Protein AF-A0A8J6F197-F1 (afdb_monomer)

Foldseek 3Di:
DVVVVVVVVVVVVVVVVVVVVVVVPPDDDDDDDDPPDPDDVDQPPVLVVLVCCCVPPLVVCLVVQVVVDDLSNVLSVLLNQLSVLLSVLVSVPVVDDDDPPVVVCVSCVSNVVSLVVLLVSLVVPVVDPCNLSSQLCNQQSCLSVLVVDPDPSPVVNVVSNVSSCVSVVVVCVVPVVD

pLDDT: mean 89.37, std 16.87, range [33.94, 98.81]

Structure (mmCIF, N/CA/C/O backbone):
data_AF-A0A8J6F197-F1
#
_entry.id   AF-A0A8J6F197-F1
#
loop_
_atom_site.group_PDB
_atom_site.id
_atom_site.type_symbol
_atom_site.label_atom_id
_atom_site.label_alt_id
_atom_site.label_comp_id
_atom_site.label_asym_id
_atom_site.label_entity_id
_atom_site.label_seq_id
_atom_site.pdbx_PDB_ins_code
_atom_site.Cartn_x
_atom_site.Cartn_y
_atom_site.Cartn_z
_atom_site.occupancy
_atom_site.B_iso_or_equiv
_atom_site.auth_seq_id
_atom_site.auth_comp_id
_atom_site.auth_asym_id
_atom_site.auth_atom_id
_atom_site.pdbx_PDB_model_num
ATOM 1 N N . MET A 1 1 ? -9.706 18.985 -45.890 1.00 58.47 1 MET A N 1
ATOM 2 C CA . MET A 1 1 ? -10.768 18.071 -45.402 1.00 58.47 1 MET A CA 1
ATOM 3 C C . MET A 1 1 ? -10.612 16.643 -45.932 1.00 58.47 1 MET A C 1
ATOM 5 O O . MET A 1 1 ? -10.642 15.738 -45.116 1.00 58.47 1 MET A O 1
ATOM 9 N N . ALA A 1 2 ? -10.367 16.414 -47.231 1.00 64.38 2 ALA A N 1
ATOM 10 C CA . ALA A 1 2 ? -10.183 15.059 -47.788 1.00 64.38 2 ALA A CA 1
ATOM 11 C C . ALA A 1 2 ? -8.978 14.274 -47.216 1.00 64.38 2 ALA A C 1
ATOM 13 O O . ALA A 1 2 ? -9.036 13.059 -47.071 1.00 64.38 2 ALA A O 1
ATOM 14 N N . GLU A 1 3 ? -7.900 14.967 -46.845 1.00 71.12 3 GLU A N 1
ATOM 15 C CA . GLU A 1 3 ? -6.676 14.339 -46.327 1.00 71.12 3 GLU A CA 1
ATOM 16 C C . GLU A 1 3 ? -6.850 13.764 -44.908 1.00 71.12 3 GLU A C 1
ATOM 18 O O . GLU A 1 3 ? -6.353 12.684 -44.601 1.00 71.12 3 GLU A O 1
ATOM 23 N N . VAL A 1 4 ? -7.640 14.442 -44.066 1.00 75.81 4 VAL A N 1
ATOM 24 C CA . VAL A 1 4 ? -7.973 13.989 -42.704 1.00 75.81 4 VAL A CA 1
ATOM 25 C C . VAL A 1 4 ? -8.888 12.765 -42.750 1.00 75.81 4 VAL A C 1
ATOM 27 O O . VAL A 1 4 ? -8.674 11.816 -42.000 1.00 75.81 4 VAL A O 1
ATOM 30 N N . GLN A 1 5 ? -9.842 12.738 -43.685 1.00 80.00 5 GLN A N 1
ATOM 31 C CA . GLN A 1 5 ? -10.701 11.572 -43.897 1.00 80.00 5 GLN A CA 1
ATOM 32 C C . GLN A 1 5 ? -9.886 10.348 -44.341 1.00 80.00 5 GLN A C 1
ATOM 34 O O . GLN A 1 5 ? -10.057 9.260 -43.803 1.00 80.00 5 GLN A O 1
ATOM 39 N N . GLY A 1 6 ? -8.918 10.539 -45.246 1.00 88.62 6 GLY A N 1
ATOM 40 C CA . GLY A 1 6 ? -8.036 9.456 -45.689 1.00 88.62 6 GLY A CA 1
ATOM 41 C C . GLY A 1 6 ? -7.146 8.885 -44.577 1.00 88.62 6 GLY A C 1
ATOM 42 O O . GLY A 1 6 ? -6.821 7.696 -44.597 1.00 88.62 6 GLY A O 1
ATOM 43 N N . LEU A 1 7 ? -6.756 9.701 -43.593 1.00 84.75 7 LEU A N 1
ATOM 44 C CA . LEU A 1 7 ? -6.035 9.231 -42.405 1.00 84.75 7 LEU A CA 1
ATOM 45 C C . LEU A 1 7 ? -6.946 8.436 -41.463 1.00 84.75 7 LEU A C 1
ATOM 47 O O . LEU A 1 7 ? -6.525 7.395 -40.957 1.00 84.75 7 LEU A O 1
ATOM 51 N N . MET A 1 8 ? -8.188 8.886 -41.276 1.00 85.44 8 MET A N 1
ATOM 52 C CA . MET A 1 8 ? -9.175 8.216 -40.428 1.00 85.44 8 MET A CA 1
ATOM 53 C C . MET A 1 8 ? -9.525 6.821 -40.964 1.00 85.44 8 MET A C 1
ATOM 55 O O . MET A 1 8 ? -9.425 5.844 -40.226 1.00 85.44 8 MET A O 1
ATOM 59 N N . ASP A 1 9 ? -9.776 6.699 -42.270 1.00 90.44 9 ASP A N 1
ATOM 60 C CA . ASP A 1 9 ? -10.086 5.416 -42.916 1.00 90.44 9 ASP A CA 1
ATOM 61 C C . ASP A 1 9 ? -8.912 4.419 -42.834 1.00 90.44 9 ASP A C 1
ATOM 63 O O . ASP A 1 9 ? -9.092 3.200 -42.762 1.00 90.44 9 ASP A O 1
ATOM 67 N N . ARG A 1 10 ? -7.668 4.920 -42.872 1.00 92.81 10 ARG A N 1
ATOM 68 C CA . ARG A 1 10 ? -6.464 4.088 -42.713 1.00 92.81 10 ARG A CA 1
ATOM 69 C C . ARG A 1 10 ? -6.305 3.600 -41.281 1.00 92.81 10 ARG A C 1
ATOM 71 O O . ARG A 1 10 ? -5.900 2.453 -41.090 1.00 92.81 10 ARG A O 1
ATOM 78 N N . LEU A 1 11 ? -6.605 4.455 -40.306 1.00 89.31 11 LEU A N 1
ATOM 79 C CA . LEU A 1 11 ? -6.542 4.099 -38.895 1.00 89.31 11 LEU A CA 1
ATOM 80 C C . LEU A 1 11 ? -7.605 3.051 -38.558 1.00 89.31 11 LEU A C 1
ATOM 82 O O . LEU A 1 11 ? -7.277 2.030 -37.966 1.00 89.31 11 LEU A O 1
ATOM 86 N N . GLU A 1 12 ? -8.835 3.238 -39.032 1.00 92.62 12 GLU A N 1
ATOM 87 C CA . GLU A 1 12 ? -9.925 2.281 -38.837 1.00 92.62 12 GLU A CA 1
ATOM 88 C C . GLU A 1 12 ? -9.585 0.904 -39.435 1.00 92.62 12 GLU A C 1
ATOM 90 O O . GLU A 1 12 ? -9.711 -0.125 -38.772 1.00 92.62 12 GLU A O 1
ATOM 95 N N . LYS A 1 13 ? -9.008 0.867 -40.646 1.00 90.69 13 LYS A N 1
ATOM 96 C CA . LYS A 1 13 ? -8.519 -0.384 -41.257 1.00 90.69 13 LYS A CA 1
ATOM 97 C C . LYS A 1 13 ? -7.388 -1.045 -40.468 1.00 90.69 13 LYS A C 1
ATOM 99 O O . LYS A 1 13 ? -7.301 -2.275 -40.453 1.00 90.69 13 LYS A O 1
ATOM 104 N N . ALA A 1 14 ? -6.498 -0.260 -39.862 1.00 85.88 14 ALA A N 1
ATOM 105 C CA . ALA A 1 14 ? -5.415 -0.789 -39.037 1.00 85.88 14 ALA A CA 1
ATOM 106 C C . ALA A 1 14 ? -5.953 -1.405 -37.735 1.00 85.88 14 ALA A C 1
ATOM 108 O O . ALA A 1 14 ? -5.519 -2.494 -37.362 1.00 85.88 14 ALA A O 1
ATOM 109 N N . VAL A 1 15 ? -6.939 -0.758 -37.107 1.00 88.75 15 VAL A N 1
ATOM 110 C CA . VAL A 1 15 ? -7.602 -1.237 -35.885 1.00 88.75 15 VAL A CA 1
ATOM 111 C C . VAL A 1 15 ? -8.340 -2.552 -36.142 1.00 88.75 15 VAL A C 1
ATOM 113 O O . VAL A 1 15 ? -8.067 -3.536 -35.460 1.00 88.75 15 VAL A O 1
ATOM 116 N N . ILE A 1 16 ? -9.153 -2.633 -37.201 1.00 88.25 16 ILE A N 1
ATOM 117 C CA . ILE A 1 16 ? -9.893 -3.861 -37.553 1.00 88.25 16 ILE A CA 1
ATOM 118 C C . ILE A 1 16 ? -8.944 -5.048 -37.789 1.00 88.25 16 ILE A C 1
ATOM 120 O O . ILE A 1 16 ? -9.209 -6.175 -37.363 1.00 88.25 16 ILE A O 1
ATOM 124 N N . ARG A 1 17 ? -7.806 -4.818 -38.461 1.00 86.25 17 ARG A N 1
ATOM 125 C CA . ARG A 1 17 ? -6.795 -5.866 -38.682 1.00 86.25 17 ARG A CA 1
ATOM 126 C C . ARG A 1 17 ? -6.170 -6.350 -37.377 1.00 86.25 17 ARG A C 1
ATOM 128 O O . ARG A 1 17 ? -5.933 -7.549 -37.242 1.00 86.25 17 ARG A O 1
ATOM 135 N N . LEU A 1 18 ? -5.920 -5.442 -36.437 1.00 77.00 18 LEU A N 1
ATOM 136 C CA . LEU A 1 18 ? -5.354 -5.781 -35.135 1.00 77.00 18 LEU A CA 1
ATOM 137 C C . LEU A 1 18 ? -6.349 -6.596 -34.295 1.00 77.00 18 LEU A C 1
ATOM 139 O O . LEU A 1 18 ? -5.988 -7.637 -33.753 1.00 77.00 18 LEU A O 1
ATOM 143 N N . GLU A 1 19 ? -7.616 -6.184 -34.267 1.00 82.62 19 GLU A N 1
ATOM 144 C CA . GLU A 1 19 ? -8.694 -6.898 -33.568 1.00 82.62 19 GLU A CA 1
ATOM 145 C C . GLU A 1 19 ? -8.929 -8.305 -34.144 1.00 82.62 19 GLU A C 1
ATOM 147 O O . GLU A 1 19 ? -9.110 -9.275 -33.401 1.00 82.62 19 GLU A O 1
ATOM 152 N N . THR A 1 20 ? -8.841 -8.450 -35.470 1.00 77.12 20 THR A N 1
ATOM 153 C CA . THR A 1 20 ? -8.960 -9.751 -36.151 1.00 77.12 20 THR A CA 1
ATOM 154 C C . THR A 1 20 ? -7.784 -10.676 -35.811 1.00 77.12 20 THR A C 1
ATOM 156 O O . THR A 1 20 ? -7.980 -11.868 -35.560 1.00 77.12 20 THR A O 1
ATOM 159 N N . ALA A 1 21 ? -6.560 -10.141 -35.759 1.00 73.62 21 ALA A N 1
ATOM 160 C CA . ALA A 1 21 ? -5.367 -10.911 -35.405 1.00 73.62 21 ALA A CA 1
ATOM 161 C C . ALA A 1 21 ? -5.411 -11.409 -33.950 1.00 73.62 21 ALA A C 1
ATOM 163 O O . ALA A 1 21 ? -5.073 -12.561 -33.681 1.00 73.62 21 ALA A O 1
ATOM 164 N N . LEU A 1 22 ? -5.898 -10.571 -33.030 1.00 71.06 22 LEU A N 1
ATOM 165 C CA . LEU A 1 22 ? -6.087 -10.928 -31.621 1.00 71.06 22 LEU A CA 1
ATOM 166 C C . LEU A 1 22 ? -7.199 -11.968 -31.422 1.00 71.06 22 LEU A C 1
ATOM 168 O O . LEU A 1 22 ? -7.075 -12.841 -30.571 1.00 71.06 22 LEU A O 1
ATOM 172 N N . SER A 1 23 ? -8.255 -11.922 -32.236 1.00 67.44 23 SER A N 1
ATOM 173 C CA . SER A 1 23 ? -9.362 -12.890 -32.167 1.00 67.44 23 SER A CA 1
ATOM 174 C C . SER A 1 23 ? -9.013 -14.260 -32.759 1.00 67.44 23 SER A C 1
ATOM 176 O O . SER A 1 23 ? -9.672 -15.251 -32.462 1.00 67.44 23 SER A O 1
ATOM 178 N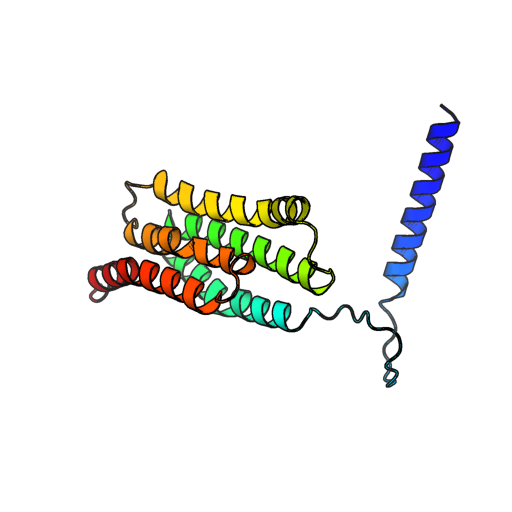 N . THR A 1 24 ? -7.980 -14.338 -33.602 1.00 53.81 24 THR A N 1
ATOM 179 C CA . THR A 1 24 ? -7.565 -15.593 -34.254 1.00 53.81 24 THR A CA 1
ATOM 180 C C . THR A 1 24 ? -6.564 -16.388 -33.400 1.00 53.81 24 THR A C 1
ATOM 182 O O . THR A 1 24 ? -6.417 -17.594 -33.585 1.00 53.81 24 THR A O 1
ATOM 185 N N . SER A 1 25 ? -5.896 -15.757 -32.427 1.00 49.28 25 SER A N 1
ATOM 186 C CA . SER A 1 25 ? -4.844 -16.398 -31.620 1.00 49.28 25 SER A CA 1
ATOM 187 C C . SER A 1 25 ? -5.353 -17.291 -30.477 1.00 49.28 25 SER A C 1
ATOM 189 O O . SER A 1 25 ? -4.553 -17.959 -29.825 1.00 49.28 25 SER A O 1
ATOM 191 N N . CYS A 1 26 ? -6.666 -17.359 -30.233 1.00 43.41 26 CYS A N 1
ATOM 192 C CA . CYS A 1 26 ? -7.240 -18.052 -29.073 1.00 43.41 26 CYS A CA 1
ATOM 193 C C . CYS A 1 26 ? -7.813 -19.459 -29.343 1.00 43.41 26 CYS A C 1
ATOM 195 O O . CYS A 1 26 ? -8.311 -20.096 -28.416 1.00 43.41 26 CYS A O 1
ATOM 197 N N . PHE A 1 27 ? -7.684 -20.002 -30.560 1.00 37.22 27 PHE A N 1
ATOM 198 C CA . PHE A 1 27 ? -8.117 -21.371 -30.884 1.00 37.22 27 PHE A CA 1
ATOM 199 C C . PHE A 1 27 ? -7.012 -22.208 -31.543 1.00 37.22 27 PHE A C 1
ATOM 201 O O . PHE A 1 27 ? -7.052 -22.508 -32.732 1.00 37.22 27 PHE A O 1
ATOM 208 N N . SER A 1 28 ? -6.047 -22.672 -30.747 1.00 38.97 28 SER A N 1
ATOM 209 C CA . SER A 1 28 ? -5.349 -23.926 -31.053 1.00 38.97 28 SER A CA 1
ATOM 210 C C . SER A 1 28 ? -4.907 -24.627 -29.768 1.00 38.97 28 SER A C 1
ATOM 212 O O . SER A 1 28 ? -3.984 -24.198 -29.081 1.00 38.97 28 SER A O 1
ATOM 214 N N . LYS A 1 29 ? -5.597 -25.721 -29.429 1.00 43.62 29 LYS A N 1
ATOM 215 C CA . LYS A 1 29 ? -5.085 -26.754 -28.523 1.00 43.62 29 LYS A CA 1
ATOM 216 C C . LYS A 1 29 ? -4.260 -27.733 -29.359 1.00 43.62 29 LYS A C 1
ATOM 218 O O . LYS A 1 29 ? -4.853 -28.441 -30.163 1.00 43.62 29 LYS A O 1
ATOM 223 N N . SER A 1 30 ? -2.954 -27.834 -29.114 1.00 37.09 30 SER A N 1
ATOM 224 C CA . SER A 1 30 ? -2.214 -29.109 -29.112 1.00 37.09 30 SER A CA 1
ATOM 225 C C . SER A 1 30 ? -0.740 -28.889 -28.762 1.00 37.09 30 SER A C 1
ATOM 227 O O . SER A 1 30 ? -0.015 -28.213 -29.479 1.00 37.09 30 SER A O 1
ATOM 229 N N . THR A 1 31 ? -0.336 -29.518 -27.661 1.00 43.12 31 THR A N 1
ATOM 230 C CA . THR A 1 31 ? 0.904 -30.277 -27.439 1.00 43.12 31 THR A CA 1
ATOM 231 C C . THR A 1 31 ? 1.985 -30.159 -28.522 1.00 43.12 31 THR A C 1
ATOM 233 O O . THR A 1 31 ? 1.844 -30.716 -29.609 1.00 43.12 31 THR A O 1
ATOM 236 N N . GLY A 1 32 ? 3.098 -29.508 -28.187 1.00 33.94 32 GLY A N 1
ATOM 237 C CA . GLY A 1 32 ? 4.280 -29.424 -29.041 1.00 33.94 32 GLY A CA 1
ATOM 238 C C . GLY A 1 32 ? 5.338 -28.543 -28.393 1.00 33.94 32 GLY A C 1
ATOM 239 O O . GLY A 1 32 ? 5.168 -27.337 -28.277 1.00 33.94 32 GLY A O 1
ATOM 240 N N . ASN A 1 33 ? 6.387 -29.178 -27.892 1.00 48.50 33 ASN A N 1
ATOM 241 C CA . ASN A 1 33 ? 7.525 -28.561 -27.232 1.00 48.50 33 ASN A CA 1
ATOM 242 C C . ASN A 1 33 ? 8.375 -27.794 -28.260 1.00 48.50 33 ASN A C 1
ATOM 244 O O . ASN A 1 33 ? 9.250 -28.405 -28.858 1.00 48.50 33 ASN A O 1
ATOM 248 N N . ASP A 1 34 ? 8.132 -26.494 -28.447 1.00 37.06 34 ASP A N 1
ATOM 249 C CA . ASP A 1 34 ? 9.010 -25.602 -29.216 1.00 37.06 34 ASP A CA 1
ATOM 250 C C . ASP A 1 34 ? 9.196 -24.259 -28.491 1.00 37.06 34 ASP A C 1
ATOM 252 O O . ASP A 1 34 ? 8.338 -23.375 -28.472 1.00 37.06 34 ASP A O 1
ATOM 256 N N . ILE A 1 35 ? 10.364 -24.123 -27.860 1.00 49.38 35 ILE A N 1
ATOM 257 C CA . ILE A 1 35 ? 10.861 -22.913 -27.198 1.00 49.38 35 ILE A CA 1
ATOM 258 C C . ILE A 1 35 ? 11.393 -21.974 -28.284 1.00 49.38 35 ILE A C 1
ATOM 260 O O . ILE A 1 35 ? 12.596 -21.939 -28.496 1.00 49.38 35 ILE A O 1
ATOM 264 N N . LEU A 1 36 ? 10.538 -21.256 -29.023 1.00 43.38 36 LEU A N 1
ATOM 265 C CA . LEU A 1 36 ? 11.000 -20.340 -30.085 1.00 43.38 36 LEU A CA 1
ATOM 266 C C . LEU A 1 36 ? 10.052 -19.141 -30.344 1.00 43.38 36 LEU A C 1
ATOM 268 O O . LEU A 1 36 ? 9.672 -18.910 -31.483 1.00 43.38 36 LEU A O 1
ATOM 272 N N . ASN A 1 37 ? 9.643 -18.385 -29.317 1.00 41.78 37 ASN A N 1
ATOM 273 C CA . ASN A 1 37 ? 9.456 -16.914 -29.361 1.00 41.78 37 ASN A CA 1
ATOM 274 C C . ASN A 1 37 ? 8.951 -16.443 -27.987 1.00 41.78 37 ASN A C 1
ATOM 276 O O . ASN A 1 37 ? 7.786 -16.633 -27.645 1.00 41.78 37 ASN A O 1
ATOM 280 N N . GLY A 1 38 ? 9.848 -15.882 -27.173 1.00 44.38 38 GLY A N 1
ATOM 281 C CA . GLY A 1 38 ? 9.664 -15.592 -25.744 1.00 44.38 38 GLY A CA 1
ATOM 282 C C . GLY A 1 38 ? 8.711 -14.444 -25.406 1.00 44.38 38 GLY A C 1
ATOM 283 O O . GLY A 1 38 ? 9.104 -13.510 -24.720 1.00 44.38 38 GLY A O 1
ATOM 284 N N . ILE A 1 39 ? 7.458 -14.532 -25.843 1.00 48.75 39 ILE A N 1
ATOM 285 C CA . ILE A 1 39 ? 6.339 -13.758 -25.301 1.00 48.75 39 ILE A CA 1
ATOM 286 C C . ILE A 1 39 ? 5.212 -14.755 -25.046 1.00 48.75 39 ILE A C 1
ATOM 288 O O . ILE A 1 39 ? 4.180 -14.762 -25.713 1.00 48.75 39 ILE A O 1
ATOM 292 N N . ASN A 1 40 ? 5.421 -15.651 -24.083 1.00 46.06 40 ASN A N 1
ATOM 293 C CA . ASN A 1 40 ? 4.259 -16.230 -23.429 1.00 46.06 40 ASN A CA 1
ATOM 294 C C . ASN A 1 40 ? 3.600 -15.073 -22.684 1.00 46.06 40 ASN A C 1
ATOM 296 O O . ASN A 1 40 ? 4.266 -14.412 -21.892 1.00 46.06 40 ASN A O 1
ATOM 300 N N . GLY A 1 41 ? 2.302 -14.850 -22.895 1.00 56.28 41 GLY A N 1
ATOM 301 C CA . GLY A 1 41 ? 1.477 -13.954 -22.072 1.00 56.28 41 GLY A CA 1
ATOM 302 C C . GLY A 1 41 ? 1.349 -14.410 -20.609 1.00 56.28 41 GLY A C 1
ATOM 303 O O . GLY A 1 41 ? 0.349 -14.121 -19.961 1.00 56.28 41 GLY A O 1
ATOM 304 N N . ALA A 1 42 ? 2.329 -15.169 -20.116 1.00 69.31 42 ALA A N 1
ATOM 305 C CA . ALA A 1 42 ? 2.501 -15.550 -18.735 1.00 69.31 42 ALA A CA 1
ATOM 306 C C . ALA A 1 42 ? 3.066 -14.351 -17.971 1.00 69.31 42 ALA A C 1
ATOM 308 O O . ALA A 1 42 ? 3.984 -13.663 -18.421 1.00 69.31 42 ALA A O 1
ATOM 309 N N . VAL A 1 43 ? 2.469 -14.092 -16.818 1.00 84.88 43 VAL A N 1
ATOM 310 C CA . VAL A 1 43 ? 2.864 -13.019 -15.915 1.00 84.88 43 VAL A CA 1
ATOM 311 C C . VAL A 1 43 ? 4.269 -13.329 -15.380 1.00 84.88 43 VAL A C 1
ATOM 313 O O . VAL A 1 43 ? 4.602 -14.483 -15.123 1.00 84.88 43 VAL A O 1
ATOM 316 N N . ALA A 1 44 ? 5.137 -12.321 -15.250 1.00 94.81 44 ALA A N 1
ATOM 317 C CA . ALA A 1 44 ? 6.493 -12.556 -14.755 1.00 94.81 44 ALA A CA 1
ATOM 318 C C . ALA A 1 44 ? 6.462 -13.140 -13.323 1.00 94.81 44 ALA A C 1
ATOM 320 O O . ALA A 1 44 ? 5.639 -12.693 -12.522 1.00 94.81 44 ALA A O 1
ATOM 321 N N . PRO A 1 45 ? 7.376 -14.055 -12.939 1.00 96.50 45 PRO A N 1
ATOM 322 C CA . PRO A 1 45 ? 7.280 -14.774 -11.661 1.00 96.50 45 PRO A CA 1
ATOM 323 C C . PRO A 1 45 ? 7.189 -13.880 -10.412 1.00 96.50 45 PRO A C 1
ATOM 325 O O . PRO A 1 45 ? 6.505 -14.209 -9.448 1.00 96.50 45 PRO A O 1
ATOM 328 N N . HIS A 1 46 ? 7.855 -12.721 -10.415 1.00 95.19 46 HIS A N 1
ATOM 329 C CA . HIS A 1 46 ? 7.783 -11.762 -9.305 1.00 95.19 46 HIS A CA 1
ATOM 330 C C . HIS A 1 46 ? 6.440 -11.014 -9.249 1.00 95.19 46 HIS A C 1
ATOM 332 O O . HIS A 1 46 ? 6.003 -10.625 -8.169 1.00 95.19 46 HIS A O 1
ATOM 338 N N . VAL A 1 47 ? 5.763 -10.847 -10.387 1.00 97.69 47 VAL A N 1
ATOM 339 C CA . VAL A 1 47 ? 4.404 -10.296 -10.445 1.00 97.69 47 VAL A CA 1
ATOM 340 C C . VAL A 1 47 ? 3.394 -11.350 -9.984 1.00 97.69 47 VAL A C 1
ATOM 342 O O . VAL A 1 47 ? 2.499 -11.015 -9.220 1.00 97.69 47 VAL A O 1
ATOM 345 N N . GLU A 1 48 ? 3.576 -12.628 -10.336 1.00 97.25 48 GLU A N 1
ATOM 346 C CA . GLU A 1 48 ? 2.756 -13.729 -9.796 1.00 97.25 48 GLU A CA 1
ATOM 347 C C . GLU A 1 48 ? 2.903 -13.856 -8.270 1.00 97.25 48 GLU A C 1
ATOM 349 O O . GLU A 1 48 ? 1.922 -14.042 -7.550 1.00 97.25 48 GLU A O 1
ATOM 354 N N . ALA A 1 49 ? 4.125 -13.697 -7.752 1.00 97.62 49 ALA A N 1
ATOM 355 C CA . ALA A 1 49 ? 4.368 -13.668 -6.312 1.00 97.62 49 ALA A CA 1
ATOM 356 C C . ALA A 1 49 ? 3.657 -12.484 -5.630 1.00 97.62 49 ALA A C 1
ATOM 358 O O . ALA A 1 49 ? 3.099 -12.640 -4.543 1.00 97.62 49 ALA A O 1
ATOM 359 N N . PHE A 1 50 ? 3.629 -11.313 -6.274 1.00 98.25 50 PHE A N 1
ATOM 360 C CA . PHE A 1 50 ? 2.868 -10.165 -5.784 1.00 98.25 50 PHE A CA 1
ATOM 361 C C . PHE A 1 50 ? 1.35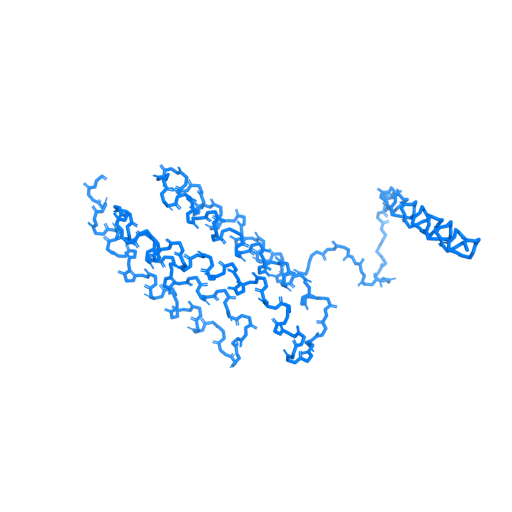2 -10.414 -5.844 1.00 98.25 50 PHE A C 1
ATOM 363 O O . PHE A 1 50 ? 0.635 -10.092 -4.897 1.00 98.25 50 PHE A O 1
ATOM 370 N N . ASP A 1 51 ? 0.861 -11.074 -6.895 1.00 98.25 51 ASP A N 1
ATOM 371 C CA . ASP A 1 51 ? -0.543 -11.480 -7.014 1.00 98.25 51 ASP A CA 1
ATOM 372 C C . ASP A 1 51 ? -0.959 -12.430 -5.884 1.00 98.25 51 ASP A C 1
ATOM 374 O O . ASP A 1 51 ? -2.070 -12.318 -5.358 1.00 98.25 51 ASP A O 1
ATOM 378 N N . ALA A 1 52 ? -0.065 -13.313 -5.431 1.00 98.19 52 ALA A N 1
ATOM 379 C CA . ALA A 1 52 ? -0.305 -14.157 -4.261 1.00 98.19 52 ALA A CA 1
ATOM 380 C C . ALA A 1 52 ? -0.454 -13.335 -2.963 1.00 98.19 52 ALA A C 1
ATOM 382 O O . ALA A 1 52 ? -1.298 -13.655 -2.125 1.00 98.19 52 ALA A O 1
ATOM 383 N N . LEU A 1 53 ? 0.297 -12.237 -2.802 1.00 98.12 53 LEU A N 1
ATOM 384 C CA . LEU A 1 53 ? 0.116 -11.310 -1.675 1.00 98.12 53 LEU A CA 1
ATOM 385 C C . LEU A 1 53 ? -1.225 -10.569 -1.766 1.00 98.12 53 LEU A C 1
ATOM 387 O O . LEU A 1 53 ? -1.937 -10.435 -0.767 1.00 98.12 53 LEU A O 1
ATOM 391 N N . MET A 1 54 ? -1.594 -10.123 -2.969 1.00 98.44 54 MET A N 1
ATOM 392 C CA . MET A 1 54 ? -2.857 -9.426 -3.201 1.00 98.44 54 MET A CA 1
ATOM 393 C C . MET A 1 54 ? -4.075 -10.327 -2.986 1.00 98.44 54 MET A C 1
ATOM 395 O O . MET A 1 54 ? -5.080 -9.865 -2.459 1.00 98.44 54 MET A O 1
ATOM 399 N N . THR A 1 55 ? -4.000 -11.597 -3.388 1.00 97.69 55 THR A N 1
ATOM 400 C CA . THR A 1 55 ? -5.105 -12.570 -3.284 1.00 97.69 55 THR A CA 1
ATOM 401 C C . THR A 1 55 ? -5.146 -13.318 -1.951 1.00 97.69 55 THR A C 1
ATOM 403 O O . THR A 1 55 ? -6.196 -13.850 -1.596 1.00 97.69 55 THR A O 1
ATOM 406 N N . GLY A 1 56 ? -4.044 -13.332 -1.198 1.00 98.25 56 GLY A N 1
ATOM 407 C CA . GLY A 1 56 ? -3.961 -13.892 0.149 1.00 98.25 56 GLY A CA 1
ATOM 408 C C . GLY A 1 56 ? -4.125 -12.821 1.236 1.00 98.25 56 GLY A C 1
ATOM 409 O O . GLY A 1 56 ? -5.253 -12.410 1.521 1.00 98.25 56 GLY A O 1
ATOM 410 N N . PRO A 1 57 ? -3.026 -12.361 1.865 1.00 98.12 57 PRO A N 1
ATOM 411 C CA . PRO A 1 57 ? -3.080 -11.494 3.043 1.00 98.12 57 PRO A CA 1
ATOM 412 C C . PRO A 1 57 ? -3.823 -10.172 2.814 1.00 98.12 57 PRO A C 1
ATOM 414 O O . PRO A 1 57 ? -4.540 -9.722 3.708 1.00 98.12 57 PRO A O 1
ATOM 417 N N . LEU A 1 58 ? -3.719 -9.557 1.629 1.00 98.44 58 LEU A N 1
ATOM 418 C CA . LEU A 1 58 ? -4.470 -8.332 1.340 1.00 98.44 58 LEU A CA 1
ATOM 419 C C . LEU A 1 58 ? -5.984 -8.597 1.281 1.00 98.44 58 LEU A C 1
ATOM 421 O O . LEU A 1 58 ? -6.748 -7.827 1.858 1.00 98.44 58 LEU A O 1
ATOM 425 N N . GLN A 1 59 ? -6.438 -9.688 0.652 1.00 9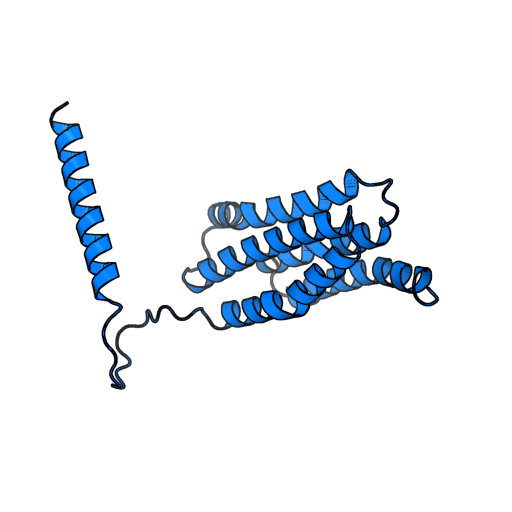8.50 59 GLN A N 1
ATOM 426 C CA . GLN A 1 59 ? -7.867 -10.039 0.649 1.00 98.50 59 GLN A CA 1
ATOM 427 C C . GLN A 1 59 ? -8.396 -10.334 2.052 1.00 98.50 59 GLN A C 1
ATO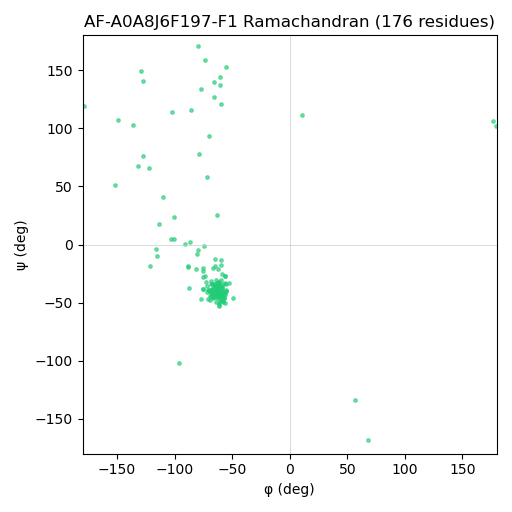M 429 O O . GLN A 1 59 ? -9.508 -9.925 2.389 1.00 98.50 59 GLN A O 1
ATOM 434 N N . GLU A 1 60 ? -7.611 -11.007 2.893 1.00 98.69 60 GLU A N 1
ATOM 435 C CA . GLU A 1 60 ? -7.987 -11.231 4.289 1.00 98.69 60 GLU A CA 1
ATOM 436 C C . GLU A 1 60 ? -8.119 -9.907 5.056 1.00 98.69 60 GLU A C 1
ATOM 438 O O . GLU A 1 60 ? -9.118 -9.683 5.747 1.00 98.69 60 GLU A O 1
ATOM 443 N N . TYR A 1 61 ? -7.166 -8.990 4.871 1.00 98.62 61 TYR A N 1
ATOM 444 C CA . TYR A 1 61 ? -7.237 -7.636 5.417 1.00 98.62 61 TYR A CA 1
ATOM 445 C C . TYR A 1 61 ? -8.498 -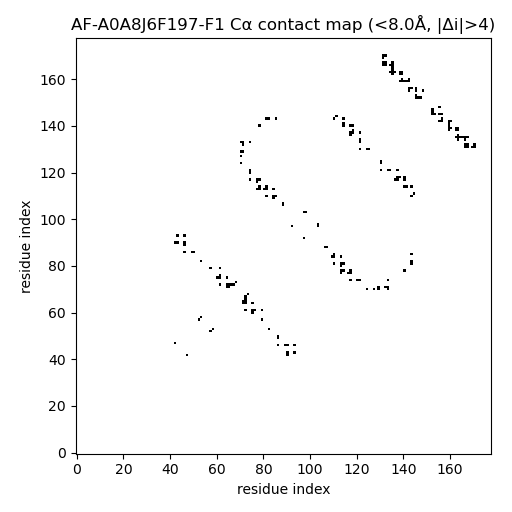6.889 4.953 1.00 98.62 61 TYR A C 1
ATOM 447 O O . TYR A 1 61 ? -9.202 -6.309 5.784 1.00 98.62 61 TYR A O 1
ATOM 455 N N . LEU A 1 62 ? -8.833 -6.937 3.660 1.00 98.75 62 LEU A N 1
ATOM 456 C CA . LEU A 1 62 ? -10.022 -6.279 3.103 1.00 98.75 62 LEU A CA 1
ATOM 457 C C . LEU A 1 62 ? -11.315 -6.872 3.666 1.00 98.75 62 LEU A C 1
ATOM 459 O O . LEU A 1 62 ? -12.210 -6.135 4.082 1.00 98.75 62 LEU A O 1
ATOM 463 N N . LYS A 1 63 ? -11.396 -8.203 3.749 1.00 98.69 63 LYS A N 1
ATOM 464 C CA . LYS A 1 63 ? -12.527 -8.913 4.354 1.00 98.69 63 LYS A CA 1
ATOM 465 C C . LYS A 1 63 ? -12.734 -8.494 5.810 1.00 98.69 63 LYS A C 1
ATOM 467 O O . LYS A 1 63 ? -13.857 -8.173 6.193 1.00 98.69 63 LYS A O 1
ATOM 472 N N . ASN A 1 64 ? -11.670 -8.471 6.611 1.00 98.44 64 ASN A N 1
ATOM 473 C CA . ASN A 1 64 ? -11.748 -8.076 8.018 1.00 98.44 64 ASN A CA 1
ATOM 474 C C . ASN A 1 64 ? -12.107 -6.590 8.168 1.00 98.44 64 ASN A C 1
ATOM 476 O O . ASN A 1 64 ? -12.919 -6.230 9.019 1.00 98.44 64 ASN A O 1
ATOM 480 N N . SER A 1 65 ? -11.581 -5.734 7.293 1.00 98.62 65 SER A N 1
ATOM 481 C CA . SER A 1 65 ? -11.901 -4.303 7.271 1.00 98.62 65 SER A CA 1
ATOM 482 C C . SER A 1 65 ? -13.372 -4.050 6.945 1.00 98.62 65 SER A C 1
ATOM 484 O O . SER A 1 65 ? -14.001 -3.205 7.573 1.00 98.62 65 SER A O 1
ATOM 486 N N . LYS A 1 66 ? -13.952 -4.840 6.036 1.00 98.50 66 LYS A N 1
ATOM 487 C CA . LYS A 1 66 ? -15.384 -4.809 5.721 1.00 98.50 66 LYS A CA 1
ATOM 488 C C . LYS A 1 66 ? -16.271 -5.239 6.891 1.00 98.50 66 LYS A C 1
ATOM 490 O O . LYS A 1 66 ? -17.354 -4.695 7.062 1.00 98.50 66 LYS A O 1
ATOM 495 N N . ILE A 1 67 ? -15.826 -6.194 7.710 1.00 98.12 67 ILE A N 1
ATOM 496 C CA . ILE A 1 67 ? -16.550 -6.581 8.934 1.00 98.12 67 ILE A CA 1
ATOM 497 C C . ILE A 1 67 ? -16.592 -5.413 9.929 1.00 98.12 67 ILE A C 1
ATOM 499 O O . ILE A 1 67 ? -17.614 -5.202 10.578 1.00 98.12 67 ILE A O 1
ATOM 503 N N . LEU A 1 68 ? -15.499 -4.650 10.041 1.00 97.00 68 LEU A N 1
ATOM 504 C CA . LEU A 1 68 ? -15.427 -3.471 10.910 1.00 97.00 68 LEU A CA 1
ATOM 505 C C . LEU A 1 68 ? -16.233 -2.282 10.361 1.00 97.00 68 LEU A C 1
ATOM 507 O O . LEU A 1 68 ? -16.790 -1.512 11.143 1.00 97.00 68 LEU A O 1
ATOM 511 N N . GLY A 1 69 ? -16.314 -2.145 9.036 1.00 97.69 69 GLY A N 1
ATOM 512 C CA . GLY A 1 69 ? -17.082 -1.103 8.361 1.00 97.69 69 GLY A CA 1
ATOM 513 C C . GLY A 1 69 ? -16.516 0.312 8.547 1.00 97.69 69 GLY A C 1
ATOM 514 O O . GLY A 1 69 ? -15.389 0.519 9.011 1.00 97.69 69 GLY A O 1
ATOM 515 N N . GLY A 1 70 ? -17.318 1.310 8.165 1.00 98.06 70 GLY A N 1
ATOM 516 C CA . GLY A 1 70 ? -17.048 2.732 8.404 1.00 98.06 70 GLY A CA 1
ATOM 517 C C . GLY A 1 70 ? -15.710 3.215 7.832 1.00 98.06 70 GLY A C 1
ATOM 518 O O . GLY A 1 70 ? -15.356 2.924 6.685 1.00 98.06 70 GLY A O 1
ATOM 519 N N . ASP A 1 71 ? -14.958 3.959 8.646 1.00 98.31 71 ASP A N 1
ATOM 520 C CA . ASP A 1 71 ? -13.663 4.512 8.239 1.00 98.31 71 ASP A CA 1
ATOM 521 C C . ASP A 1 71 ? -12.645 3.419 7.897 1.00 98.31 71 ASP A C 1
ATOM 523 O O . ASP A 1 71 ? -11.805 3.624 7.026 1.00 98.31 71 ASP A O 1
ATOM 527 N N . VAL A 1 72 ? -12.709 2.257 8.559 1.00 98.56 72 VAL A N 1
ATOM 528 C CA . VAL A 1 72 ? -11.742 1.168 8.351 1.00 98.56 72 VAL A CA 1
ATOM 529 C C . VAL A 1 72 ? -11.951 0.509 6.994 1.00 98.56 72 VAL A C 1
ATOM 531 O O . VAL A 1 72 ? -10.986 0.342 6.252 1.00 98.56 72 VAL A O 1
ATOM 534 N N . GLU A 1 73 ? -13.196 0.188 6.636 1.00 98.69 73 GLU A N 1
ATOM 535 C CA . GLU A 1 73 ? -13.529 -0.345 5.309 1.00 98.69 73 GLU A CA 1
ATOM 536 C C . GLU A 1 73 ? -13.138 0.639 4.200 1.00 98.69 73 GLU A C 1
ATOM 538 O O . GLU A 1 73 ? -12.490 0.257 3.224 1.00 98.69 73 GLU A O 1
ATOM 543 N N . THR A 1 74 ? -13.464 1.923 4.383 1.00 98.75 74 THR A N 1
ATOM 544 C CA . THR A 1 74 ? -13.137 2.972 3.406 1.00 98.75 74 THR A CA 1
ATOM 545 C C . THR A 1 74 ? -11.626 3.108 3.223 1.00 98.75 74 THR A C 1
ATOM 547 O O . THR A 1 74 ? -11.134 3.165 2.096 1.00 98.75 74 THR A O 1
ATOM 550 N N . HIS A 1 75 ? -10.870 3.114 4.322 1.00 98.69 75 HIS A N 1
ATOM 551 C CA . HIS A 1 75 ? -9.415 3.210 4.278 1.00 98.69 75 HIS A CA 1
ATOM 552 C C . HIS A 1 75 ? -8.782 1.986 3.606 1.00 98.69 75 HIS A C 1
ATOM 554 O O . HIS A 1 75 ? -7.862 2.131 2.804 1.00 98.69 75 HIS A O 1
ATOM 560 N N . ALA A 1 76 ? -9.313 0.791 3.869 1.00 98.81 76 ALA A N 1
ATOM 561 C CA . ALA A 1 76 ? -8.831 -0.448 3.272 1.00 98.81 76 ALA A CA 1
ATOM 562 C C . ALA A 1 76 ? -9.028 -0.487 1.748 1.00 98.81 76 ALA A C 1
ATOM 564 O O . ALA A 1 76 ? -8.145 -0.952 1.028 1.00 98.81 76 ALA A O 1
ATOM 565 N N . ALA A 1 77 ? -10.127 0.072 1.233 1.00 98.81 77 ALA A N 1
ATOM 566 C CA . ALA A 1 77 ? -10.331 0.217 -0.210 1.00 98.81 77 ALA A CA 1
ATOM 567 C C . ALA A 1 77 ? -9.277 1.134 -0.868 1.00 98.81 77 ALA A C 1
ATOM 569 O O . ALA A 1 77 ? -8.835 0.873 -1.988 1.00 98.81 77 ALA A O 1
ATOM 570 N N . LEU A 1 78 ? -8.824 2.186 -0.172 1.00 98.81 78 LEU A N 1
ATOM 571 C CA . LEU A 1 78 ? -7.726 3.036 -0.653 1.00 98.81 78 LEU A CA 1
ATOM 572 C C . LEU A 1 78 ? -6.395 2.272 -0.690 1.00 98.81 78 LEU A C 1
ATOM 574 O O . LEU A 1 78 ? -5.655 2.384 -1.667 1.00 98.81 78 LEU A O 1
ATOM 578 N N . VAL A 1 79 ? -6.124 1.444 0.325 1.00 98.81 79 VAL A N 1
ATOM 579 C CA . VAL A 1 79 ? -4.952 0.553 0.343 1.00 98.81 79 VAL A CA 1
ATOM 580 C C . VAL A 1 79 ? -4.995 -0.422 -0.834 1.00 98.81 79 VAL A C 1
ATOM 582 O O . VAL A 1 79 ? -4.000 -0.564 -1.538 1.00 98.81 79 VAL A O 1
ATOM 585 N N . GLU A 1 80 ? -6.144 -1.045 -1.115 1.00 98.81 80 GLU A N 1
ATOM 586 C CA . GLU A 1 80 ? -6.288 -1.937 -2.273 1.00 98.81 80 GLU A CA 1
ATOM 587 C C . GLU A 1 80 ? -5.936 -1.227 -3.590 1.00 98.81 80 GLU A C 1
ATOM 589 O O . GLU A 1 80 ? -5.238 -1.789 -4.435 1.00 98.81 80 GLU A O 1
ATOM 594 N N . ASN A 1 81 ? -6.373 0.024 -3.760 1.00 98.75 81 ASN A N 1
ATOM 595 C CA . ASN A 1 81 ? -6.039 0.821 -4.940 1.00 98.75 81 ASN A CA 1
ATOM 596 C C . ASN A 1 81 ? -4.534 1.109 -5.048 1.00 98.75 81 ASN A C 1
ATOM 598 O O . ASN A 1 81 ? -4.001 1.107 -6.158 1.00 98.75 81 ASN A O 1
ATOM 602 N N . ALA A 1 82 ? -3.844 1.312 -3.923 1.00 98.69 82 ALA A N 1
ATOM 603 C CA . ALA A 1 82 ? -2.394 1.487 -3.902 1.00 98.69 82 ALA A CA 1
ATOM 604 C C . ALA A 1 82 ? -1.659 0.204 -4.332 1.00 98.69 82 ALA A C 1
ATOM 606 O O . ALA A 1 82 ? -0.804 0.260 -5.214 1.00 98.69 82 ALA A O 1
ATOM 607 N N . PHE A 1 83 ? -2.064 -0.962 -3.814 1.00 98.75 83 PHE A N 1
ATOM 608 C CA . PHE A 1 83 ? -1.523 -2.260 -4.246 1.00 98.75 83 PHE A CA 1
ATOM 609 C C . PHE A 1 83 ? -1.804 -2.542 -5.728 1.00 98.75 83 PHE A C 1
ATOM 611 O O . PHE A 1 83 ? -0.936 -3.037 -6.444 1.00 98.75 83 PHE A O 1
ATOM 618 N N . LYS A 1 84 ? -2.998 -2.196 -6.229 1.00 98.69 84 LYS A N 1
ATOM 619 C CA . LYS A 1 84 ? -3.331 -2.314 -7.660 1.00 98.69 84 LYS A CA 1
ATOM 620 C C . LYS A 1 84 ? -2.415 -1.443 -8.526 1.00 98.69 84 LYS A C 1
ATOM 622 O O . LYS A 1 84 ? -1.950 -1.915 -9.562 1.00 98.69 84 LYS A O 1
ATOM 627 N N . ALA A 1 85 ? -2.132 -0.207 -8.110 1.00 98.44 85 ALA A N 1
ATOM 628 C CA . ALA A 1 85 ? -1.206 0.677 -8.819 1.00 98.44 85 ALA A CA 1
ATOM 629 C C . ALA A 1 85 ? 0.229 0.121 -8.820 1.00 98.44 85 ALA A C 1
ATOM 631 O O . ALA A 1 85 ? 0.883 0.107 -9.863 1.00 98.44 85 ALA A O 1
ATOM 632 N N . GLU A 1 86 ? 0.695 -0.404 -7.685 1.00 98.31 86 GLU A N 1
ATOM 633 C CA . GLU A 1 86 ? 2.016 -1.027 -7.584 1.00 98.31 86 GLU A CA 1
ATOM 634 C C . GLU A 1 86 ? 2.128 -2.283 -8.460 1.00 98.31 86 GLU A C 1
ATOM 636 O O . GLU A 1 86 ? 3.096 -2.430 -9.202 1.00 98.31 86 GLU A O 1
ATOM 641 N N . ARG A 1 87 ? 1.099 -3.141 -8.488 1.00 98.25 87 ARG A N 1
ATOM 642 C CA . ARG A 1 87 ? 1.045 -4.301 -9.392 1.00 98.25 87 ARG A CA 1
ATOM 643 C C . ARG A 1 87 ? 1.189 -3.897 -10.860 1.00 98.25 87 ARG A C 1
ATOM 645 O O . ARG A 1 87 ? 1.893 -4.566 -11.616 1.00 98.25 87 ARG A O 1
ATOM 652 N N . VAL A 1 88 ? 0.510 -2.825 -11.281 1.00 97.94 88 VAL A N 1
ATOM 653 C CA . VAL A 1 88 ? 0.612 -2.299 -12.655 1.00 97.94 88 VAL A CA 1
ATOM 654 C C . VAL A 1 88 ? 2.051 -1.884 -12.961 1.00 97.94 88 VAL A C 1
ATOM 656 O O . VAL A 1 88 ? 2.573 -2.238 -14.019 1.00 97.94 88 VAL A O 1
ATOM 659 N N . PHE A 1 89 ? 2.715 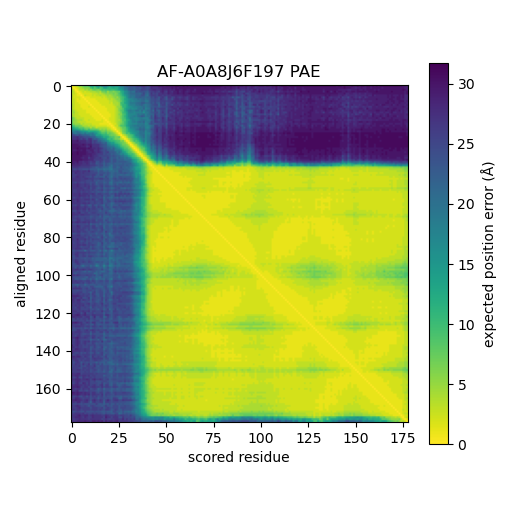-1.204 -12.026 1.00 97.62 89 PHE A N 1
ATOM 660 C CA . PHE A 1 89 ? 4.120 -0.835 -12.172 1.00 97.62 89 PHE A CA 1
ATOM 661 C C . PHE A 1 89 ? 5.048 -2.055 -12.222 1.00 97.62 89 PHE A C 1
ATOM 663 O O . PHE A 1 89 ? 5.909 -2.112 -13.093 1.00 97.62 89 PHE A O 1
ATOM 670 N N . LEU A 1 90 ? 4.861 -3.058 -11.358 1.00 97.69 90 LEU A N 1
ATOM 671 C CA . LEU A 1 90 ? 5.669 -4.285 -11.376 1.00 97.69 90 LEU A CA 1
ATOM 672 C C . LEU A 1 90 ? 5.513 -5.045 -12.701 1.00 97.69 90 LEU A C 1
ATOM 674 O O . LEU A 1 90 ? 6.498 -5.503 -13.276 1.00 97.69 90 LEU A O 1
ATOM 6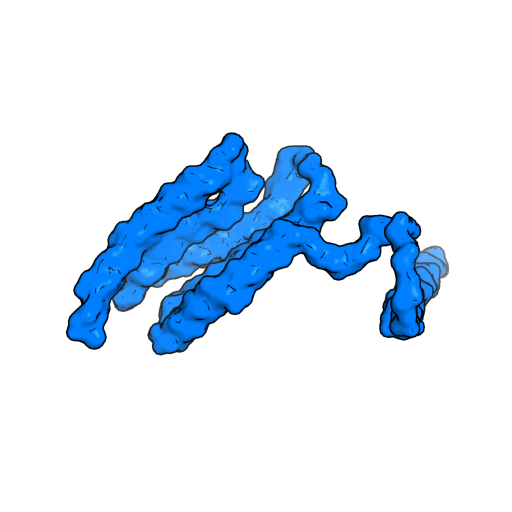78 N N . ALA A 1 91 ? 4.290 -5.122 -13.232 1.00 97.00 91 ALA A N 1
ATOM 679 C CA . ALA A 1 91 ? 4.038 -5.702 -14.547 1.00 97.00 91 ALA A CA 1
ATOM 680 C C . ALA A 1 91 ? 4.750 -4.921 -15.662 1.00 97.00 91 ALA A C 1
ATOM 682 O O . ALA A 1 91 ? 5.369 -5.536 -16.531 1.00 97.00 91 ALA A O 1
ATOM 683 N N . TYR A 1 92 ? 4.721 -3.587 -15.612 1.00 95.69 92 TYR A N 1
ATOM 684 C CA . TYR A 1 92 ? 5.472 -2.743 -16.540 1.00 95.69 92 TYR A CA 1
ATOM 685 C C . TYR A 1 92 ? 6.983 -2.992 -16.427 1.00 95.69 92 TYR A C 1
ATOM 687 O O . TYR A 1 92 ? 7.630 -3.311 -17.425 1.00 95.69 92 TYR A O 1
ATOM 695 N N . ALA A 1 93 ? 7.538 -2.930 -15.215 1.00 95.94 93 ALA A N 1
ATOM 696 C CA . ALA A 1 93 ? 8.959 -3.132 -14.944 1.00 95.94 93 ALA A CA 1
ATOM 697 C C . ALA A 1 93 ? 9.453 -4.520 -15.382 1.00 95.94 93 ALA A C 1
ATOM 699 O O . ALA A 1 93 ? 10.592 -4.657 -15.813 1.00 95.94 93 ALA A O 1
ATOM 700 N N . SER A 1 94 ? 8.591 -5.542 -15.354 1.00 96.25 94 SER A N 1
ATOM 701 C CA . SER A 1 94 ? 8.948 -6.894 -15.802 1.00 96.25 94 SER A CA 1
ATOM 702 C C . SER A 1 94 ? 9.276 -7.005 -17.298 1.00 96.25 94 SER A C 1
ATOM 704 O O . SER A 1 94 ? 9.906 -7.975 -17.717 1.00 96.25 94 SER A O 1
ATOM 706 N N . GLN A 1 95 ? 8.853 -6.024 -18.101 1.00 94.62 95 GLN A N 1
ATOM 707 C CA . GLN A 1 95 ? 8.981 -6.021 -19.563 1.00 94.62 95 GLN A CA 1
ATOM 708 C C . GLN A 1 95 ? 9.888 -4.900 -20.084 1.00 94.62 95 GLN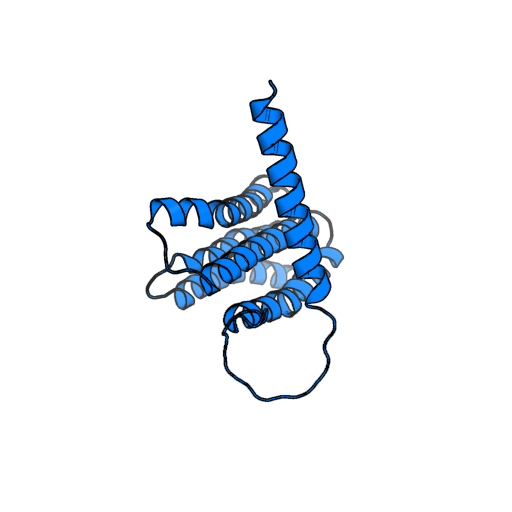 A C 1
ATOM 710 O O . GLN A 1 95 ? 10.137 -4.823 -21.285 1.00 94.62 95 GLN A O 1
ATOM 715 N N . HIS A 1 96 ? 10.378 -4.026 -19.202 1.00 94.12 96 HIS A N 1
ATOM 716 C CA . HIS A 1 96 ? 11.111 -2.821 -19.578 1.00 94.12 96 HIS A CA 1
ATOM 717 C C . HIS A 1 96 ? 12.424 -2.721 -18.807 1.00 94.12 96 HIS A C 1
ATOM 719 O O . HIS A 1 96 ? 12.543 -3.158 -17.666 1.00 94.12 96 HIS A O 1
ATOM 725 N N . GLN A 1 97 ? 13.423 -2.107 -19.434 1.00 95.44 97 GLN A N 1
ATOM 726 C CA . GLN A 1 97 ? 14.622 -1.683 -18.718 1.00 95.44 97 GLN A CA 1
ATOM 727 C C . GLN A 1 97 ? 14.308 -0.463 -17.850 1.00 95.44 97 GLN A C 1
ATOM 729 O O . GLN A 1 97 ? 13.344 0.261 -18.109 1.00 95.44 97 GLN A O 1
ATOM 734 N N . GLN A 1 98 ? 15.137 -0.223 -16.833 1.00 93.69 98 GLN A N 1
ATOM 735 C CA . GLN A 1 98 ? 15.001 0.961 -15.994 1.00 93.69 98 GLN A CA 1
ATOM 736 C C . GLN A 1 98 ? 15.129 2.234 -16.855 1.00 93.69 98 GLN A C 1
ATOM 738 O O . GLN A 1 98 ? 16.162 2.418 -17.505 1.00 93.69 98 GLN A O 1
ATOM 743 N N . PRO A 1 99 ? 14.106 3.105 -16.873 1.00 94.19 99 PRO A N 1
ATOM 744 C CA . PRO A 1 99 ? 14.140 4.328 -17.661 1.00 94.19 99 PRO A CA 1
ATOM 745 C C . PRO A 1 99 ? 14.955 5.426 -16.952 1.00 94.19 99 PRO A C 1
ATOM 747 O O . PRO A 1 99 ? 15.305 5.284 -15.774 1.00 94.19 99 PRO A O 1
ATOM 750 N N . PRO A 1 100 ? 15.242 6.548 -17.638 1.00 96.19 100 PRO A N 1
ATOM 751 C CA . PRO A 1 100 ? 15.812 7.737 -17.012 1.00 96.19 100 PRO A CA 1
ATOM 752 C C . PRO A 1 100 ? 14.962 8.241 -15.836 1.00 96.19 100 PRO A C 1
ATOM 754 O O . PRO A 1 100 ? 13.742 8.089 -15.821 1.00 96.19 100 PRO A O 1
ATOM 757 N N . GLU A 1 101 ? 15.595 8.911 -14.872 1.00 92.69 101 GLU A N 1
ATOM 758 C CA . GLU A 1 101 ? 14.957 9.332 -13.613 1.00 92.69 101 GLU A CA 1
ATOM 759 C C . GLU A 1 101 ? 13.684 10.174 -13.810 1.00 92.69 101 GLU A C 1
ATOM 761 O O . GLU A 1 101 ? 12.683 9.957 -13.129 1.00 92.69 101 GLU A O 1
ATOM 766 N N . ALA A 1 102 ? 13.683 11.087 -14.786 1.00 94.00 102 ALA A N 1
ATOM 767 C CA . ALA A 1 102 ? 12.519 11.921 -15.087 1.00 94.00 102 ALA A CA 1
ATOM 768 C C . ALA A 1 102 ? 11.301 11.098 -15.546 1.00 94.00 102 ALA A C 1
ATOM 770 O O . ALA A 1 102 ? 10.171 11.394 -15.164 1.00 94.00 102 ALA A O 1
ATOM 771 N N . GLU A 1 103 ? 11.523 10.049 -16.338 1.00 95.06 103 GLU A N 1
ATOM 772 C CA . GLU A 1 103 ? 10.465 9.140 -16.789 1.00 95.06 103 GLU A CA 1
ATOM 773 C C . GLU A 1 103 ? 10.035 8.194 -15.667 1.00 95.06 103 GLU A C 1
ATOM 775 O O . GLU A 1 103 ? 8.843 7.942 -15.490 1.00 95.06 103 GLU A O 1
ATOM 780 N N . LEU A 1 104 ? 10.987 7.727 -14.854 1.00 94.88 104 LEU A N 1
ATOM 781 C CA . LEU A 1 104 ? 10.696 6.908 -13.681 1.00 94.88 104 LEU A CA 1
ATOM 782 C C . LEU A 1 104 ? 9.771 7.645 -12.701 1.00 94.88 104 LEU A C 1
ATOM 784 O O . LEU A 1 104 ? 8.796 7.063 -12.229 1.00 94.88 104 LEU A O 1
ATOM 788 N N . ALA A 1 105 ? 10.010 8.935 -12.449 1.00 94.75 105 ALA A N 1
ATOM 789 C CA . ALA A 1 105 ? 9.143 9.751 -11.600 1.00 94.75 105 ALA A CA 1
ATOM 790 C C . ALA A 1 105 ? 7.694 9.817 -12.124 1.00 94.75 105 ALA A C 1
ATOM 792 O O . ALA A 1 105 ? 6.745 9.772 -11.339 1.00 94.75 105 ALA A O 1
ATOM 793 N N . LEU A 1 106 ? 7.506 9.871 -13.448 1.00 96.12 106 LEU A N 1
ATOM 794 C CA . LEU A 1 106 ? 6.176 9.849 -14.067 1.00 96.12 106 LEU A CA 1
ATOM 795 C C . LEU A 1 106 ? 5.492 8.487 -13.910 1.00 96.12 106 LEU A C 1
ATOM 797 O O . LEU A 1 106 ? 4.294 8.439 -13.634 1.00 96.12 106 LEU A O 1
ATOM 801 N N . LEU A 1 107 ? 6.244 7.393 -14.043 1.00 96.19 107 LEU A N 1
ATOM 802 C CA . LEU A 1 107 ? 5.732 6.029 -13.870 1.00 96.19 107 LEU A CA 1
ATOM 803 C C . LEU A 1 107 ? 5.354 5.718 -12.417 1.00 96.19 107 LEU A C 1
ATOM 805 O O . LEU A 1 107 ? 4.423 4.952 -12.178 1.00 96.19 107 LEU A O 1
ATOM 809 N N . LEU A 1 108 ? 6.054 6.315 -11.452 1.00 96.62 108 LEU A N 1
ATOM 810 C CA . LE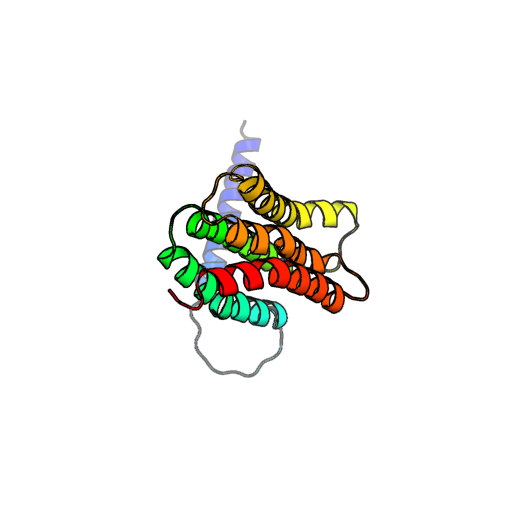U A 1 108 ? 5.798 6.139 -10.020 1.00 96.62 108 LEU A CA 1
ATOM 811 C C . LEU A 1 108 ? 4.650 7.008 -9.499 1.00 96.62 108 LEU A C 1
ATOM 813 O O . LEU A 1 108 ? 4.048 6.681 -8.475 1.00 96.62 108 LEU A O 1
ATOM 817 N N . LYS A 1 109 ? 4.312 8.093 -10.208 1.00 97.31 109 LYS A N 1
ATOM 818 C CA . LYS A 1 109 ? 3.283 9.055 -9.798 1.00 97.31 109 LYS A CA 1
ATOM 819 C C . LYS A 1 109 ? 1.950 8.405 -9.386 1.00 97.31 109 LYS A C 1
ATOM 821 O O . LYS A 1 109 ? 1.459 8.774 -8.319 1.00 97.31 109 LYS A O 1
ATOM 826 N N . PRO A 1 110 ? 1.380 7.427 -10.123 1.00 97.94 110 PRO A N 1
ATOM 827 C CA . PRO A 1 110 ? 0.136 6.781 -9.707 1.00 97.94 110 PRO A CA 1
ATOM 828 C C . PRO A 1 110 ? 0.235 6.115 -8.328 1.00 97.94 110 PRO A C 1
ATOM 830 O O . PRO A 1 110 ? -0.705 6.186 -7.543 1.00 97.94 110 PRO A O 1
ATOM 833 N N . ILE A 1 111 ? 1.376 5.502 -8.001 1.00 97.94 111 ILE A N 1
ATOM 834 C CA . ILE A 1 111 ? 1.599 4.866 -6.696 1.00 97.94 111 ILE A CA 1
ATOM 835 C C . ILE A 1 111 ? 1.700 5.942 -5.614 1.00 97.94 111 ILE A C 1
ATOM 837 O O . ILE A 1 111 ? 1.021 5.853 -4.593 1.00 97.94 111 ILE A O 1
ATOM 841 N N . SER A 1 112 ? 2.495 6.990 -5.853 1.00 97.94 112 SER A N 1
ATOM 842 C CA . SER A 1 112 ? 2.661 8.100 -4.908 1.00 97.94 112 SER A CA 1
ATOM 843 C C . SER A 1 112 ? 1.339 8.808 -4.597 1.00 97.94 112 SER A C 1
ATOM 845 O O . SER A 1 112 ? 1.075 9.128 -3.440 1.00 97.94 112 SER A O 1
ATOM 847 N N . GLU A 1 113 ? 0.481 9.011 -5.599 1.00 98.56 113 GLU A N 1
ATOM 848 C CA . GLU A 1 113 ? -0.854 9.592 -5.414 1.00 98.56 113 GLU A CA 1
ATOM 849 C C . GLU A 1 113 ? -1.748 8.691 -4.555 1.00 98.56 113 GLU A C 1
ATOM 851 O O . GLU A 1 113 ? -2.403 9.180 -3.635 1.00 98.56 113 GLU A O 1
ATOM 856 N N . LYS A 1 114 ? -1.729 7.369 -4.777 1.00 98.69 114 LYS A N 1
ATOM 857 C CA . LYS A 1 114 ? -2.498 6.426 -3.948 1.00 98.69 114 LYS A CA 1
ATOM 858 C C . LYS A 1 114 ? -1.991 6.326 -2.517 1.00 98.69 114 LYS A C 1
ATOM 860 O O . LYS A 1 114 ? -2.805 6.288 -1.598 1.00 98.69 114 LYS A O 1
ATOM 865 N N . ILE A 1 115 ? -0.679 6.370 -2.305 1.00 98.62 115 ILE A N 1
ATOM 866 C CA . ILE A 1 115 ? -0.104 6.486 -0.959 1.00 98.62 115 ILE A CA 1
ATOM 867 C C . ILE A 1 115 ? -0.609 7.772 -0.287 1.00 98.62 115 ILE A C 1
ATOM 869 O O . ILE A 1 115 ? -1.091 7.729 0.845 1.00 98.62 115 ILE A O 1
ATOM 873 N N . LEU A 1 116 ? -0.564 8.910 -0.987 1.00 98.69 116 LEU A N 1
ATOM 874 C CA . LEU A 1 116 ? -1.011 10.190 -0.438 1.00 98.69 116 LEU A CA 1
ATOM 875 C C . LEU A 1 116 ? -2.512 10.207 -0.115 1.00 98.69 116 LEU A C 1
ATOM 877 O O . LEU A 1 116 ? -2.905 10.798 0.891 1.00 98.69 116 LEU A O 1
ATOM 881 N N . GLU A 1 117 ? -3.350 9.553 -0.923 1.00 98.69 117 GLU A N 1
ATOM 882 C CA . GLU A 1 117 ? -4.783 9.386 -0.643 1.00 98.69 117 GLU A CA 1
ATOM 883 C C . GLU A 1 117 ? -5.013 8.671 0.700 1.00 98.69 117 GLU A C 1
ATOM 885 O O . GLU A 1 117 ? -5.811 9.147 1.512 1.00 98.69 117 GLU A O 1
ATOM 890 N N . VAL A 1 118 ? -4.280 7.582 0.965 1.00 98.75 118 VAL A N 1
ATOM 891 C CA . VAL A 1 118 ? -4.334 6.830 2.234 1.00 98.75 118 VAL A CA 1
ATOM 892 C C . VAL A 1 118 ? -3.905 7.721 3.408 1.00 98.75 118 VAL A C 1
ATOM 894 O O . VAL A 1 118 ? -4.638 7.864 4.388 1.00 98.75 118 VAL A O 1
ATOM 897 N N . LEU A 1 119 ? -2.760 8.403 3.293 1.00 98.62 119 LEU A N 1
ATOM 898 C CA . LEU A 1 119 ? -2.261 9.317 4.332 1.00 98.62 119 LEU A CA 1
ATOM 899 C C . LEU A 1 119 ? -3.274 10.430 4.647 1.00 98.62 119 LEU A C 1
ATOM 901 O O . LEU A 1 119 ? -3.664 10.640 5.800 1.00 98.62 119 LEU A O 1
ATOM 905 N N . THR A 1 120 ? -3.768 11.087 3.598 1.00 98.62 120 THR A N 1
ATOM 906 C CA . THR A 1 120 ? -4.728 12.192 3.690 1.00 98.62 120 THR A CA 1
ATOM 907 C C . THR A 1 120 ? -6.050 11.741 4.312 1.00 98.62 120 THR A C 1
ATOM 909 O O . THR A 1 120 ? -6.685 12.501 5.047 1.00 98.62 120 THR A O 1
ATOM 912 N N . PHE A 1 121 ? -6.491 10.509 4.039 1.00 98.75 121 PHE A N 1
ATOM 913 C CA . PHE A 1 121 ? -7.712 9.968 4.629 1.00 98.75 121 PHE A CA 1
ATOM 914 C C . PHE A 1 121 ? -7.622 9.939 6.156 1.00 98.75 121 PHE A C 1
ATOM 916 O O . PHE A 1 121 ? -8.523 10.429 6.840 1.00 98.75 121 PHE A O 1
ATOM 923 N N . ARG A 1 122 ? -6.514 9.441 6.710 1.00 98.44 122 ARG A N 1
ATOM 924 C CA . ARG A 1 122 ? -6.299 9.425 8.162 1.00 98.44 122 ARG A CA 1
ATOM 925 C C . ARG A 1 122 ? -6.221 10.840 8.743 1.00 98.44 122 ARG A C 1
ATOM 927 O O . ARG A 1 122 ? -6.779 11.092 9.811 1.00 98.44 122 ARG A O 1
ATOM 934 N N . GLU A 1 123 ? -5.563 11.774 8.058 1.00 97.75 123 GLU A N 1
ATOM 935 C CA . GLU A 1 123 ? -5.458 13.176 8.493 1.00 97.75 123 GLU A CA 1
ATOM 936 C C . GLU A 1 123 ? -6.805 13.903 8.546 1.00 97.75 123 GLU A C 1
ATOM 938 O O . GLU A 1 123 ? -7.034 14.714 9.445 1.00 97.75 123 GLU A O 1
ATOM 943 N N . LYS A 1 124 ? -7.715 13.596 7.617 1.00 98.31 124 LYS A N 1
ATOM 944 C CA . LYS A 1 124 ? -9.075 14.155 7.599 1.00 98.31 124 LYS A CA 1
ATOM 945 C C . LYS A 1 124 ? -9.990 13.527 8.651 1.00 98.31 124 LYS A C 1
ATOM 947 O O . LYS A 1 124 ? -10.937 14.172 9.089 1.00 98.31 124 LYS A O 1
ATOM 952 N N . ASN A 1 125 ? -9.680 12.315 9.108 1.00 97.94 125 ASN A N 1
ATOM 953 C CA . ASN A 1 125 ? -10.504 11.540 10.039 1.00 97.94 125 ASN A CA 1
ATOM 954 C C . ASN A 1 125 ? -9.877 11.421 11.442 1.00 97.94 125 ASN A C 1
ATOM 956 O O . ASN A 1 125 ? -9.943 10.377 12.092 1.00 97.94 125 ASN A O 1
ATOM 960 N N . ARG A 1 126 ? -9.286 12.510 11.959 1.00 96.69 126 ARG A N 1
ATOM 961 C CA . ARG A 1 126 ? -8.645 12.530 13.296 1.00 96.69 126 ARG A CA 1
ATOM 962 C C . ARG A 1 126 ? -9.594 12.267 14.465 1.00 96.69 126 ARG A C 1
ATOM 964 O O . ARG A 1 126 ? -9.133 11.875 15.529 1.00 96.69 126 ARG A O 1
ATOM 971 N N . GLY A 1 127 ? -10.895 12.479 14.269 1.00 97.12 127 GLY A N 1
ATOM 972 C CA . GLY A 1 127 ? -11.938 12.175 15.253 1.00 97.12 127 GLY A CA 1
ATOM 973 C C . GLY A 1 127 ? -12.461 10.735 15.203 1.00 97.12 127 GLY A C 1
ATOM 974 O O . GLY A 1 127 ? -13.388 10.418 15.943 1.00 97.12 127 GLY A O 1
ATOM 975 N N . SER A 1 128 ? -11.918 9.875 14.331 1.00 97.19 128 SER A N 1
ATOM 976 C CA . SER A 1 128 ? -12.389 8.496 14.177 1.00 97.19 128 SER A CA 1
ATOM 977 C C . SER A 1 128 ? -12.260 7.700 15.477 1.00 97.19 128 SER A C 1
ATOM 979 O O . SER A 1 128 ? -11.215 7.709 16.128 1.00 97.19 128 SER A O 1
ATOM 981 N N . GLN A 1 129 ? -13.281 6.915 15.822 1.00 95.81 129 GLN A N 1
ATOM 982 C CA . GLN A 1 129 ? -13.186 5.956 16.933 1.00 95.81 129 GLN A CA 1
ATOM 983 C C . GLN A 1 129 ? -12.188 4.825 16.632 1.00 95.81 129 GLN A C 1
ATOM 985 O O . GLN A 1 129 ? -11.660 4.192 17.543 1.00 95.81 129 GLN A O 1
ATOM 990 N N . MET A 1 130 ? -11.880 4.608 15.350 1.00 96.88 130 MET A N 1
ATOM 991 C CA . MET A 1 130 ? -10.935 3.601 14.872 1.00 96.88 130 MET A CA 1
ATOM 992 C C . MET A 1 130 ? -9.570 4.211 14.530 1.00 96.88 130 MET A C 1
ATOM 994 O O . MET A 1 130 ? -8.799 3.627 13.773 1.00 96.88 130 MET A O 1
ATOM 998 N N . PHE A 1 131 ? -9.224 5.363 15.109 1.00 97.94 131 PHE A N 1
ATOM 999 C CA . PHE A 1 131 ? -8.020 6.119 14.751 1.00 97.94 131 PHE A CA 1
ATOM 1000 C C . PHE A 1 131 ? -6.703 5.333 14.862 1.00 97.94 131 PHE A C 1
ATOM 1002 O O . PHE A 1 131 ? -5.801 5.545 14.052 1.00 97.94 131 PHE A O 1
ATOM 1009 N N . ASN A 1 132 ? -6.577 4.400 15.815 1.00 98.06 132 ASN A N 1
ATOM 1010 C CA . ASN A 1 132 ? -5.399 3.524 15.899 1.00 98.06 132 ASN A CA 1
ATOM 1011 C C . ASN A 1 132 ? -5.306 2.560 14.698 1.00 98.06 132 ASN A C 1
ATOM 1013 O O . ASN A 1 132 ? -4.203 2.304 14.227 1.00 98.06 132 ASN A O 1
ATOM 1017 N N . HIS A 1 133 ? -6.432 2.088 14.150 1.00 98.38 133 HIS A N 1
ATOM 1018 C CA . HIS A 1 133 ? -6.447 1.282 12.922 1.00 98.38 133 HIS A CA 1
ATOM 1019 C C . HIS A 1 133 ? -6.002 2.120 11.722 1.00 98.38 133 HIS A C 1
ATOM 1021 O O . HIS A 1 133 ? -5.148 1.693 10.950 1.00 98.38 133 HIS A O 1
ATOM 1027 N N . LEU A 1 134 ? -6.539 3.340 11.596 1.00 98.62 134 LEU A N 1
ATOM 1028 C CA . LEU A 1 134 ? -6.143 4.255 10.523 1.00 98.62 134 LEU A CA 1
ATOM 1029 C C . LEU A 1 134 ? -4.659 4.624 10.628 1.00 98.62 134 LEU A C 1
ATOM 1031 O O . LEU A 1 134 ? -3.969 4.651 9.618 1.00 98.62 134 LEU A O 1
ATOM 1035 N N . SER A 1 135 ? -4.159 4.852 11.846 1.00 98.50 135 SER A N 1
ATOM 1036 C CA . SER A 1 135 ? -2.755 5.199 12.084 1.00 98.50 135 SER A CA 1
ATOM 1037 C C . SER A 1 135 ? -1.807 4.037 11.785 1.00 98.50 135 SER A C 1
ATOM 1039 O O . SER A 1 135 ? -0.771 4.254 11.176 1.00 98.50 135 SER A O 1
ATOM 1041 N N . ALA A 1 136 ? -2.167 2.796 12.126 1.00 98.62 136 ALA A N 1
ATOM 1042 C CA . ALA A 1 136 ? -1.347 1.635 11.769 1.00 98.62 136 ALA A CA 1
ATOM 1043 C C . ALA A 1 136 ? -1.084 1.556 10.257 1.00 98.62 136 ALA A C 1
ATOM 1045 O O . ALA A 1 136 ? 0.029 1.256 9.833 1.00 98.62 136 ALA A O 1
ATOM 1046 N N . ILE A 1 137 ? -2.104 1.862 9.453 1.00 98.56 137 ILE A N 1
ATOM 1047 C CA . ILE A 1 137 ? -2.010 1.860 7.993 1.00 98.56 137 ILE A CA 1
ATOM 1048 C C . ILE A 1 137 ? -1.291 3.107 7.473 1.00 98.56 137 ILE A C 1
ATOM 1050 O O . ILE A 1 137 ? -0.390 2.974 6.655 1.00 98.56 137 ILE A O 1
ATOM 1054 N N . SER A 1 138 ? -1.627 4.314 7.943 1.00 98.25 138 SER A N 1
ATOM 1055 C CA . SER A 1 138 ? -0.993 5.538 7.431 1.00 98.25 138 SER A CA 1
ATOM 1056 C C . SER A 1 138 ? 0.511 5.577 7.708 1.00 98.25 138 SER A C 1
ATOM 1058 O O . SER A 1 138 ? 1.276 6.058 6.886 1.00 98.25 138 SER A O 1
ATOM 1060 N N . GLU A 1 139 ? 0.958 5.029 8.834 1.00 97.62 139 GLU A N 1
ATOM 1061 C CA . GLU A 1 139 ? 2.382 5.018 9.193 1.00 97.62 139 GLU A CA 1
ATOM 1062 C C . GLU A 1 139 ? 3.169 3.901 8.488 1.00 97.62 139 GLU A C 1
ATOM 1064 O O . GLU A 1 139 ? 4.392 3.882 8.562 1.00 97.62 139 GLU A O 1
ATOM 1069 N N . SER A 1 140 ? 2.489 2.979 7.793 1.00 98.44 140 SER A N 1
ATOM 1070 C CA . SER A 1 140 ? 3.125 1.837 7.121 1.00 98.44 140 SER A CA 1
ATOM 1071 C C . SER A 1 140 ? 2.891 1.764 5.617 1.00 98.44 140 SER A C 1
ATOM 1073 O O . SER A 1 140 ? 3.686 1.142 4.917 1.00 98.44 140 SER A O 1
ATOM 1075 N N . ILE A 1 141 ? 1.878 2.451 5.079 1.00 98.56 141 ILE A N 1
ATOM 1076 C CA . ILE A 1 141 ? 1.627 2.523 3.635 1.00 98.56 141 ILE A CA 1
ATOM 1077 C C . ILE A 1 141 ? 2.816 3.054 2.807 1.00 98.56 141 ILE A C 1
ATOM 1079 O O . ILE A 1 141 ? 2.950 2.612 1.662 1.00 98.56 141 ILE A O 1
ATOM 1083 N N . PRO A 1 142 ? 3.746 3.895 3.328 1.00 98.12 142 PRO A N 1
ATOM 1084 C CA . PRO A 1 142 ? 4.965 4.235 2.593 1.00 98.12 142 PRO A CA 1
ATOM 1085 C C . PRO A 1 142 ? 5.847 3.025 2.247 1.00 98.12 142 PRO A C 1
ATOM 1087 O O . PRO A 1 142 ? 6.716 3.154 1.389 1.00 98.12 142 PRO A O 1
ATOM 1090 N N . ALA A 1 143 ? 5.606 1.846 2.839 1.00 98.31 143 ALA A N 1
ATOM 1091 C CA . ALA A 1 143 ? 6.265 0.596 2.465 1.00 98.31 143 ALA A CA 1
ATOM 1092 C C . ALA A 1 143 ? 6.168 0.288 0.966 1.00 98.31 143 ALA A C 1
ATOM 1094 O O . ALA A 1 143 ? 7.128 -0.241 0.420 1.00 98.31 143 ALA A O 1
ATOM 1095 N N . LEU A 1 144 ? 5.077 0.665 0.282 1.00 98.12 144 LEU A N 1
ATOM 1096 C CA . LEU A 1 144 ? 4.932 0.479 -1.176 1.00 98.12 144 LEU A CA 1
ATOM 1097 C C . LEU A 1 144 ? 5.943 1.318 -1.987 1.00 98.12 144 LEU A C 1
ATOM 1099 O O . LEU A 1 144 ? 6.149 1.100 -3.174 1.00 98.12 144 LEU A O 1
ATOM 1103 N N . GLY A 1 145 ? 6.626 2.270 -1.345 1.00 97.38 145 GLY A N 1
ATOM 1104 C CA . GLY A 1 145 ? 7.761 2.989 -1.919 1.00 97.38 145 GLY A CA 1
ATOM 1105 C C . GLY A 1 145 ? 9.054 2.168 -2.002 1.00 97.38 145 GLY A C 1
ATOM 1106 O O . GLY A 1 145 ? 10.050 2.680 -2.503 1.00 97.38 145 GLY A O 1
ATOM 1107 N N . TRP A 1 146 ? 9.082 0.909 -1.543 1.00 98.12 146 TRP A N 1
ATOM 1108 C CA . TRP A 1 146 ? 10.293 0.071 -1.550 1.00 98.12 146 TRP A CA 1
ATOM 1109 C C . TRP A 1 146 ? 10.922 -0.083 -2.940 1.00 98.12 146 TRP A C 1
ATOM 1111 O O . TRP A 1 146 ? 12.136 -0.246 -3.050 1.00 98.12 146 TRP A O 1
ATOM 1121 N N . ILE A 1 147 ? 10.116 0.021 -3.998 1.00 95.69 147 ILE A N 1
ATOM 1122 C CA . ILE A 1 147 ? 10.545 -0.023 -5.402 1.00 95.69 147 ILE A CA 1
ATOM 1123 C C . ILE A 1 147 ? 11.550 1.079 -5.773 1.00 95.69 147 ILE A C 1
ATOM 1125 O O . ILE A 1 147 ? 12.244 0.953 -6.779 1.00 95.69 147 ILE A O 1
ATOM 1129 N N . THR A 1 148 ? 11.663 2.144 -4.971 1.00 95.19 148 THR A N 1
ATOM 1130 C CA . THR A 1 148 ? 12.650 3.221 -5.157 1.00 95.19 148 THR A CA 1
ATOM 1131 C C . THR A 1 148 ? 13.836 3.121 -4.197 1.00 95.19 148 THR A C 1
ATOM 1133 O O . THR A 1 148 ? 14.676 4.019 -4.162 1.00 95.19 148 THR A O 1
ATOM 1136 N N . VAL A 1 149 ? 13.914 2.067 -3.380 1.00 96.69 149 VAL A N 1
ATOM 1137 C CA . VAL A 1 149 ? 14.911 1.930 -2.314 1.00 96.69 149 VAL A CA 1
ATOM 1138 C C . VAL A 1 149 ? 16.017 0.974 -2.743 1.00 96.69 149 VAL A C 1
ATOM 1140 O O . VAL A 1 149 ? 15.819 -0.227 -2.894 1.00 96.69 149 VAL A O 1
ATOM 1143 N N . THR A 1 150 ? 17.225 1.512 -2.889 1.00 93.50 150 THR A N 1
ATOM 1144 C CA . THR A 1 150 ? 18.451 0.760 -3.188 1.00 93.50 150 THR A CA 1
ATOM 1145 C C . THR A 1 150 ? 19.521 1.114 -2.153 1.00 93.50 150 THR A C 1
ATOM 1147 O O . THR A 1 150 ? 19.624 2.282 -1.781 1.00 93.50 150 THR A O 1
ATOM 1150 N N . PRO A 1 151 ? 20.341 0.157 -1.676 1.00 96.06 151 PRO A N 1
ATOM 1151 C CA . PRO A 1 151 ? 20.369 -1.272 -2.019 1.00 96.06 151 PRO A CA 1
ATOM 1152 C C . PRO A 1 151 ? 19.496 -2.163 -1.117 1.00 96.06 151 PRO A C 1
ATOM 1154 O O . PRO A 1 151 ? 19.486 -3.377 -1.296 1.00 96.06 151 PRO A O 1
ATOM 1157 N N . ALA A 1 152 ? 18.802 -1.594 -0.127 1.00 96.50 152 ALA A N 1
ATOM 1158 C CA . ALA A 1 152 ? 18.197 -2.348 0.974 1.00 96.50 152 ALA A CA 1
ATOM 1159 C C . ALA A 1 152 ? 16.668 -2.143 1.100 1.00 96.50 152 ALA A C 1
ATOM 1161 O O . ALA A 1 152 ? 16.207 -1.609 2.110 1.00 96.50 152 ALA A O 1
ATOM 1162 N N . PRO A 1 153 ? 15.854 -2.592 0.125 1.00 97.44 153 PRO A N 1
ATOM 1163 C CA . PRO A 1 153 ? 14.396 -2.442 0.184 1.00 97.44 153 PRO A CA 1
ATOM 1164 C C . PRO A 1 153 ? 13.739 -3.277 1.295 1.00 97.44 153 PRO A C 1
ATOM 1166 O O . PRO A 1 153 ? 12.770 -2.841 1.908 1.00 97.44 153 PRO A O 1
ATOM 1169 N N . GLY A 1 154 ? 14.279 -4.461 1.607 1.00 97.94 154 GLY A N 1
ATOM 1170 C CA . GLY A 1 154 ? 13.743 -5.332 2.663 1.00 97.94 154 GLY A CA 1
ATOM 1171 C C . GLY A 1 154 ? 13.773 -4.691 4.061 1.00 97.94 154 GLY A C 1
ATOM 1172 O O . GLY A 1 154 ? 12.730 -4.627 4.712 1.00 97.94 154 GLY A O 1
ATOM 1173 N N . PRO A 1 155 ? 14.932 -4.182 4.529 1.00 98.31 155 PRO A N 1
ATOM 1174 C CA . PRO A 1 155 ? 15.012 -3.424 5.778 1.00 98.31 155 PRO A CA 1
ATOM 1175 C C . PRO A 1 155 ? 14.071 -2.214 5.832 1.00 98.31 155 PRO A C 1
ATOM 1177 O O . PRO A 1 155 ? 13.432 -2.009 6.857 1.00 98.31 155 PRO A O 1
ATOM 1180 N N . PHE A 1 156 ? 13.908 -1.481 4.726 1.00 98.38 156 PHE A N 1
ATOM 1181 C CA . PHE A 1 156 ? 12.961 -0.365 4.651 1.00 98.38 156 PHE A CA 1
ATOM 1182 C C . PHE A 1 156 ? 11.509 -0.808 4.897 1.00 98.38 156 PHE A C 1
ATOM 1184 O O . PHE A 1 156 ? 10.821 -0.237 5.740 1.00 98.38 156 PHE A O 1
ATOM 1191 N N . VAL A 1 157 ? 11.044 -1.873 4.230 1.00 98.44 157 VAL A N 1
ATOM 1192 C CA . VAL A 1 157 ? 9.691 -2.418 4.463 1.00 98.44 157 VAL A CA 1
ATOM 1193 C C . VAL A 1 157 ? 9.524 -2.891 5.909 1.00 98.44 157 VAL A C 1
ATOM 1195 O O . VAL A 1 157 ? 8.460 -2.711 6.501 1.00 98.44 157 VAL A O 1
ATOM 1198 N N . LYS A 1 158 ? 10.577 -3.461 6.508 1.00 98.00 158 LYS A N 1
ATOM 1199 C CA . LYS A 1 158 ? 10.557 -3.878 7.913 1.00 98.00 158 LYS A CA 1
ATOM 1200 C C . LYS A 1 158 ? 10.349 -2.692 8.860 1.00 98.00 158 LYS A C 1
ATOM 1202 O O . LYS A 1 158 ? 9.520 -2.797 9.755 1.00 98.00 158 LYS A O 1
ATOM 1207 N N . GLU A 1 159 ? 11.039 -1.572 8.653 1.00 98.00 159 GLU A N 1
ATOM 1208 C CA . GLU A 1 159 ? 10.853 -0.366 9.476 1.00 98.00 159 GLU A CA 1
ATOM 1209 C C . GLU A 1 159 ? 9.407 0.151 9.414 1.00 98.00 159 GLU A C 1
ATOM 1211 O O . GLU A 1 159 ? 8.825 0.502 10.441 1.00 98.00 159 GLU A O 1
ATOM 1216 N N . MET A 1 160 ? 8.787 0.115 8.231 1.00 98.06 160 MET A N 1
ATOM 1217 C CA . MET A 1 160 ? 7.375 0.478 8.060 1.00 98.06 160 MET A CA 1
ATOM 1218 C C . MET A 1 160 ? 6.431 -0.503 8.776 1.00 98.06 160 MET A C 1
ATOM 1220 O O . MET A 1 160 ? 5.431 -0.094 9.370 1.00 98.06 160 MET A O 1
ATOM 1224 N N . ALA A 1 161 ? 6.748 -1.801 8.772 1.00 96.12 161 ALA A N 1
ATOM 1225 C CA . ALA A 1 161 ? 5.992 -2.804 9.522 1.00 96.12 161 ALA A CA 1
ATOM 1226 C C . ALA A 1 161 ? 6.130 -2.616 11.046 1.00 96.12 161 ALA A C 1
ATOM 1228 O O . ALA A 1 161 ? 5.142 -2.735 11.774 1.00 96.12 161 ALA A O 1
ATOM 1229 N N . ASP A 1 162 ? 7.323 -2.263 11.530 1.00 97.50 162 ASP A N 1
ATOM 1230 C CA . ASP A 1 162 ? 7.572 -1.954 12.942 1.00 97.50 162 ASP A CA 1
ATOM 1231 C C . ASP A 1 162 ? 6.801 -0.686 13.376 1.00 97.50 162 ASP A C 1
ATOM 1233 O O . ASP A 1 162 ? 6.221 -0.646 14.468 1.00 97.50 162 ASP A O 1
ATOM 1237 N N . ALA A 1 163 ? 6.694 0.318 12.496 1.00 96.81 163 ALA A N 1
ATOM 1238 C CA . ALA A 1 163 ? 5.844 1.492 12.711 1.00 96.81 163 ALA A CA 1
ATOM 1239 C C . ALA A 1 163 ? 4.351 1.121 12.797 1.00 96.81 163 ALA A C 1
ATOM 1241 O O . ALA A 1 163 ? 3.647 1.589 13.700 1.00 96.81 163 ALA A O 1
ATOM 1242 N N . ALA A 1 164 ? 3.869 0.217 11.934 1.00 97.56 164 ALA A N 1
ATOM 1243 C CA . ALA A 1 164 ? 2.510 -0.324 12.036 1.00 97.56 164 ALA A CA 1
ATOM 1244 C C . ALA A 1 164 ? 2.284 -1.008 13.394 1.00 97.56 164 ALA A C 1
ATOM 1246 O O . ALA A 1 164 ? 1.257 -0.784 14.046 1.00 97.56 164 ALA A O 1
ATOM 1247 N N . ALA A 1 165 ? 3.259 -1.812 13.837 1.00 97.19 165 ALA A N 1
ATOM 1248 C CA . ALA A 1 165 ? 3.181 -2.614 15.054 1.00 97.19 165 ALA A CA 1
ATOM 1249 C C . ALA A 1 165 ? 2.923 -1.764 16.306 1.00 97.19 165 ALA A C 1
ATOM 1251 O O . ALA A 1 165 ? 2.190 -2.175 17.208 1.00 97.19 165 ALA A O 1
ATOM 1252 N N . PHE A 1 166 ? 3.461 -0.544 16.355 1.00 96.69 166 PHE A N 1
ATOM 1253 C CA . PHE A 1 166 ? 3.198 0.393 17.445 1.00 96.69 166 PHE A CA 1
ATOM 1254 C C . PHE A 1 166 ? 1.698 0.673 17.641 1.00 96.69 166 PHE A C 1
ATOM 1256 O O . PHE A 1 166 ? 1.213 0.705 18.776 1.00 96.69 166 PHE A O 1
ATOM 1263 N N . TYR A 1 167 ? 0.948 0.843 16.549 1.00 98.06 167 TYR A N 1
ATOM 1264 C CA . TYR A 1 167 ? -0.487 1.123 16.593 1.00 98.06 167 TYR A CA 1
ATOM 1265 C C . TYR A 1 167 ? -1.336 -0.147 16.645 1.00 98.06 167 TYR A C 1
ATOM 1267 O O . TYR A 1 167 ? -2.322 -0.177 17.384 1.00 98.06 167 TYR A O 1
ATOM 1275 N N . THR A 1 168 ? -0.954 -1.219 15.945 1.00 97.75 168 THR A N 1
ATOM 1276 C CA . THR A 1 168 ? -1.691 -2.492 16.026 1.00 97.75 168 THR A CA 1
ATOM 1277 C C . THR A 1 168 ? -1.610 -3.099 17.425 1.00 97.75 168 THR A C 1
ATOM 1279 O O . THR A 1 168 ? -2.608 -3.621 17.909 1.00 97.75 168 THR A O 1
ATOM 1282 N N . ASN A 1 169 ? -0.500 -2.935 18.151 1.00 97.62 169 ASN A N 1
ATOM 1283 C CA . ASN A 1 169 ? -0.409 -3.343 19.556 1.00 97.62 169 ASN A CA 1
ATOM 1284 C C . ASN A 1 169 ? -1.408 -2.599 20.458 1.00 97.62 169 ASN A C 1
ATOM 1286 O O . ASN A 1 169 ? -1.928 -3.179 21.413 1.00 97.62 169 ASN A O 1
ATOM 1290 N N . ARG A 1 170 ? -1.713 -1.329 20.157 1.00 96.50 170 ARG A N 1
ATOM 1291 C CA . ARG A 1 170 ? -2.761 -0.570 20.862 1.00 96.50 170 ARG A CA 1
ATOM 1292 C C . ARG A 1 170 ? -4.143 -1.120 20.538 1.00 96.50 170 ARG A C 1
ATOM 1294 O O . ARG A 1 170 ? -4.913 -1.362 21.456 1.00 96.50 170 ARG A O 1
ATOM 1301 N N . VAL A 1 171 ? -4.412 -1.406 19.262 1.00 96.56 171 VAL A N 1
ATOM 1302 C CA . VAL A 1 171 ? -5.646 -2.089 18.842 1.00 96.56 171 VAL A CA 1
ATOM 1303 C C . VAL A 1 171 ? -5.797 -3.422 19.578 1.00 96.56 171 VAL A C 1
ATOM 1305 O O . VAL A 1 171 ? -6.815 -3.662 20.216 1.00 96.56 171 VAL A O 1
ATOM 1308 N N . LEU A 1 172 ? -4.768 -4.269 19.586 1.00 96.56 172 LEU A N 1
ATOM 1309 C CA . LEU A 1 172 ? -4.807 -5.532 20.319 1.00 96.56 172 LEU A CA 1
ATOM 1310 C C . LEU A 1 172 ? -5.103 -5.300 21.801 1.00 96.56 172 LEU A C 1
ATOM 1312 O O . LEU A 1 172 ? -5.971 -5.961 22.355 1.00 96.56 172 LEU A O 1
ATOM 1316 N N . LYS A 1 173 ? -4.449 -4.334 22.449 1.00 95.62 173 LYS A N 1
ATOM 1317 C CA . LYS A 1 173 ? -4.724 -4.009 23.853 1.00 95.62 173 LYS A CA 1
ATOM 1318 C C . LYS A 1 173 ? -6.187 -3.605 24.092 1.00 95.62 173 LYS A C 1
ATOM 1320 O O . LYS A 1 173 ? -6.765 -4.043 25.084 1.00 95.62 173 LYS A O 1
ATOM 1325 N N . ASP A 1 174 ? -6.769 -2.807 23.203 1.00 91.94 174 ASP A N 1
ATOM 1326 C CA . ASP A 1 174 ? -8.121 -2.258 23.357 1.00 91.94 174 ASP A CA 1
ATOM 1327 C C . ASP A 1 174 ? -9.228 -3.302 23.094 1.00 91.94 174 ASP A C 1
ATOM 1329 O O . ASP A 1 174 ? -10.313 -3.210 23.677 1.00 91.94 174 ASP A O 1
ATOM 1333 N N . TYR A 1 175 ? -8.953 -4.310 22.253 1.00 92.56 175 TYR A N 1
ATOM 1334 C CA . TYR A 1 175 ? -9.946 -5.290 21.786 1.00 92.56 175 TYR A CA 1
ATOM 1335 C C . TYR A 1 175 ? -9.698 -6.740 22.237 1.00 92.56 175 TYR A C 1
ATOM 1337 O O . TYR A 1 175 ? -10.589 -7.567 22.092 1.00 92.56 175 TYR A O 1
ATOM 1345 N N . LYS A 1 176 ? -8.546 -7.077 22.833 1.00 85.56 176 LYS A N 1
ATOM 1346 C CA . LYS A 1 176 ? -8.187 -8.464 23.217 1.00 85.56 176 LYS A CA 1
ATOM 1347 C C . LYS A 1 176 ? -9.163 -9.146 24.185 1.00 85.56 176 LYS A C 1
ATOM 1349 O O . LYS A 1 176 ? -9.215 -10.369 24.209 1.00 85.56 176 LYS A O 1
ATOM 1354 N N . ASN A 1 177 ? -9.900 -8.374 24.982 1.00 83.62 177 ASN A N 1
ATOM 1355 C CA . ASN A 1 177 ? -10.863 -8.890 25.962 1.00 83.62 177 ASN A CA 1
ATOM 1356 C C . ASN A 1 177 ? -12.319 -8.538 25.606 1.00 83.62 177 ASN A C 1
ATOM 1358 O O . ASN A 1 177 ? -13.169 -8.528 26.497 1.00 83.62 177 ASN A O 1
ATOM 1362 N N . ARG A 1 178 ? -12.581 -8.162 24.352 1.00 70.25 178 ARG A N 1
ATOM 1363 C CA . ARG A 1 178 ? -13.924 -7.856 23.851 1.00 70.25 178 ARG A CA 1
ATOM 1364 C C . ARG A 1 178 ? -14.484 -8.994 23.014 1.00 70.25 178 ARG A C 1
ATOM 1366 O O . ARG A 1 178 ? -13.676 -9.782 22.478 1.00 70.25 178 ARG A O 1
#

Organism: Eleutherodactylus coqui (NCBI:txid57060)

Nearest PDB structures (foldseek):
  6rsw-assembly1_C  TM=9.940E-01  e=6.824E-12  Mus musculus
  6rsq-assembly1_A  TM=9.777E-01  e=1.079E-10  Mus musculus
  1tjf-assembly1_A  TM=9.714E-01  e=2.563E-08  Dictyostelium discoideum
  1s0p-assembly1_B  TM=9.718E-01  e=2.563E-08  Dictyostelium discoideum
  6xr2-assembly1_C  TM=4.948E-01  e=2.315E+00  synthetic construct

Solvent-accessible surface area (backbone atoms only — not comparable to full-atom values): 10160 Å² total; per-residue (Å²): 114,73,68,60,51,57,50,50,57,50,48,53,54,52,50,56,52,51,56,52,55,63,68,59,71,78,77,78,92,73,94,75,99,70,96,80,70,100,70,67,94,66,74,52,71,72,46,50,54,49,47,50,44,52,68,41,64,47,41,51,51,45,55,54,23,52,74,70,30,71,72,51,26,57,49,41,54,38,50,52,52,25,54,53,40,45,50,53,46,48,55,49,53,73,77,47,77,90,64,59,68,76,58,43,54,62,67,44,41,64,34,55,52,30,43,48,51,40,42,49,51,42,69,75,41,73,84,43,93,56,39,48,63,42,46,19,46,47,58,22,52,67,35,78,53,34,89,79,44,78,94,55,29,66,64,52,37,47,55,19,51,55,48,16,45,63,27,46,53,49,48,47,69,76,46,72,87,107

Secondary structure (DSSP, 8-state):
-HHHHHHHHHHHHHHHHHHHHHHHTT---------------PPPHHHHHHHHHHHTHHHHHHHHHHHH-HHHHHHHHHHHHHHHHHHHHHHHHTTSPPPPHHHHHHHHHHHHHHHHHHHHHHHHTTT-TTHHHHHHHHTTGGGGGGGG--S-HHHHHHHHHHHHHHHHHHHHHHHTT-

Radius of gyration: 22.49 Å; Cα contacts (8 Å, |Δi|>4): 115; chains: 1; bounding box: 38×48×74 Å

Sequence (178 aa):
MAEVQGLMDRLEKAVIRLETALSTSCFSKSTGNDILNGINGAVAPHVEAFDALMTGPLQEYLKNSKILGGDVETHAALVENAFKAERVFLAYASQHQQPPEAELALLLKPISEKILEVLTFREKNRGSQMFNHLSAISESIPALGWITVTPAPGPFVKEMADAAAFYTNRVLKDYKNR

Mean predicted aligned error: 11.17 Å

InterPro domains:
  IPR001837 Adenylate cyclase-associated CAP [PTHR10652] (1-177)
  IPR018106 CAP, conserved site, N-terminal [PS01088] (7-19)
  IPR036222 Adenylate cyclase-associated CAP, N-terminal domain superfamily [G3DSA:1.25.40.330] (46-178)
  IPR036222 Adenylate cyclase-associated CAP, N-terminal domain superfamily [SSF101278] (46-177)
  IPR053950 CAP, N-terminal domain [PF21938] (50-177)